Protein AF-A0A7W1TXB4-F1 (afdb_monomer)

Radius of gyration: 15.15 Å; Cα contacts (8 Å, |Δi|>4): 406; chains: 1; bounding box: 40×37×40 Å

Structure (mmCIF, N/CA/C/O backbone):
data_AF-A0A7W1TXB4-F1
#
_entry.id   AF-A0A7W1TXB4-F1
#
loop_
_atom_site.group_PDB
_atom_site.id
_atom_site.type_symbol
_atom_site.label_atom_id
_atom_site.label_alt_id
_atom_site.label_comp_id
_atom_site.label_asym_id
_atom_site.label_entity_id
_atom_site.label_seq_id
_atom_site.pdbx_PDB_ins_code
_atom_site.Cartn_x
_atom_site.Cartn_y
_atom_site.Cartn_z
_atom_site.occupancy
_atom_site.B_iso_or_equiv
_atom_site.auth_seq_id
_atom_site.auth_comp_id
_atom_site.auth_asym_id
_atom_site.auth_atom_id
_atom_site.pdbx_PDB_model_num
ATOM 1 N N . MET A 1 1 ? 12.087 -12.185 -3.352 1.00 50.97 1 MET A N 1
ATOM 2 C CA . MET A 1 1 ? 10.623 -12.090 -3.470 1.00 50.97 1 MET A CA 1
ATOM 3 C C . MET A 1 1 ? 10.206 -12.880 -4.699 1.00 50.97 1 MET A C 1
ATOM 5 O O . MET A 1 1 ? 10.633 -12.535 -5.794 1.00 50.97 1 MET A O 1
ATOM 9 N N . ALA A 1 2 ? 9.485 -13.984 -4.518 1.00 55.41 2 ALA A N 1
ATOM 10 C CA . ALA A 1 2 ? 8.922 -14.742 -5.631 1.00 55.41 2 ALA A CA 1
ATOM 11 C C . ALA A 1 2 ? 7.451 -14.341 -5.755 1.00 55.41 2 ALA A C 1
ATOM 13 O O . ALA A 1 2 ? 6.693 -14.527 -4.807 1.00 55.41 2 ALA A O 1
ATOM 14 N N . LEU A 1 3 ? 7.062 -13.758 -6.890 1.00 59.00 3 LEU A N 1
ATOM 15 C CA . LEU A 1 3 ? 5.653 -13.496 -7.168 1.00 59.00 3 LEU A CA 1
ATOM 16 C C . LEU A 1 3 ? 4.926 -14.845 -7.260 1.00 59.00 3 LEU A C 1
ATOM 18 O O . LEU A 1 3 ? 5.387 -15.747 -7.960 1.00 59.00 3 LEU A O 1
ATOM 22 N N . ALA A 1 4 ? 3.830 -14.997 -6.522 1.00 54.66 4 ALA A N 1
ATOM 23 C CA . ALA A 1 4 ? 3.087 -16.249 -6.443 1.00 54.66 4 ALA A CA 1
ATOM 24 C C . ALA A 1 4 ? 1.842 -16.206 -7.336 1.00 54.66 4 ALA A C 1
ATOM 26 O O . ALA A 1 4 ? 1.149 -15.188 -7.402 1.00 54.66 4 ALA A O 1
ATOM 27 N N . GLU A 1 5 ? 1.543 -17.336 -7.978 1.00 55.69 5 GLU A N 1
ATOM 28 C CA . GLU A 1 5 ? 0.304 -17.540 -8.729 1.00 55.69 5 GLU A CA 1
ATOM 29 C C . GLU A 1 5 ? -0.924 -17.513 -7.797 1.00 55.69 5 GLU A C 1
ATOM 31 O O . GLU A 1 5 ? -0.852 -18.003 -6.661 1.00 55.69 5 GLU A O 1
ATOM 36 N N . PRO A 1 6 ? -2.087 -17.024 -8.271 1.00 52.53 6 PRO A N 1
ATOM 37 C CA . PRO A 1 6 ? -3.308 -16.908 -7.469 1.00 52.53 6 PRO A CA 1
ATOM 38 C C . PRO A 1 6 ? -3.805 -18.248 -6.904 1.00 52.53 6 PRO A C 1
ATOM 40 O O . PRO A 1 6 ? -4.455 -18.260 -5.861 1.00 52.53 6 PRO A O 1
ATOM 43 N N . GLY A 1 7 ? -3.471 -19.379 -7.542 1.00 47.12 7 GLY A N 1
ATOM 44 C CA . GLY A 1 7 ? -3.842 -20.723 -7.081 1.00 47.12 7 GLY A CA 1
ATOM 45 C C . GLY A 1 7 ? -3.103 -21.205 -5.824 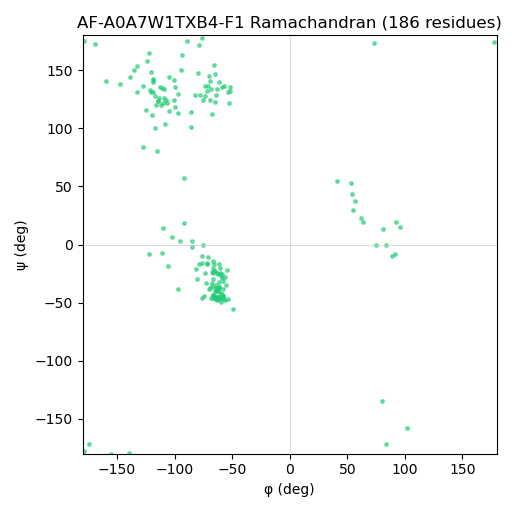1.00 47.12 7 GLY A C 1
ATOM 46 O O . GLY A 1 7 ? -3.495 -22.218 -5.249 1.00 47.12 7 GLY A O 1
ATOM 47 N N . ARG A 1 8 ? -2.048 -20.502 -5.378 1.00 47.50 8 ARG A N 1
ATOM 48 C CA . ARG A 1 8 ? -1.210 -20.904 -4.231 1.00 47.50 8 ARG A CA 1
ATOM 49 C C . ARG A 1 8 ? -1.424 -20.099 -2.949 1.00 47.50 8 ARG A C 1
ATOM 51 O O . ARG A 1 8 ? -1.043 -20.583 -1.887 1.00 47.50 8 ARG A O 1
ATOM 58 N N . ALA A 1 9 ? -2.027 -18.913 -3.004 1.00 56.50 9 ALA A N 1
ATOM 59 C CA . ALA A 1 9 ? -2.174 -18.054 -1.830 1.00 56.50 9 ALA A CA 1
ATOM 60 C C . ALA A 1 9 ? -3.632 -18.019 -1.354 1.00 56.50 9 ALA A C 1
ATOM 62 O O . ALA A 1 9 ? -4.471 -17.342 -1.939 1.00 56.50 9 ALA A O 1
ATOM 63 N N . GLY A 1 10 ? -3.943 -18.727 -0.265 1.00 74.19 10 GLY A N 1
ATOM 64 C CA . GLY A 1 10 ? -5.220 -18.607 0.459 1.00 74.19 10 GLY A CA 1
ATOM 65 C C . GLY A 1 10 ? -5.331 -17.335 1.314 1.00 74.19 10 GLY A C 1
ATOM 66 O O . GLY A 1 10 ? -6.350 -17.121 1.960 1.00 74.19 10 GLY A O 1
ATOM 67 N N . SER A 1 11 ? -4.298 -16.486 1.324 1.00 89.75 11 SER A N 1
ATOM 68 C CA . SER A 1 11 ? -4.226 -15.279 2.156 1.00 89.75 11 SER A CA 1
ATOM 69 C C . SER A 1 11 ? -5.242 -14.218 1.713 1.00 89.75 11 SER A C 1
ATOM 71 O O . SER A 1 11 ? -5.331 -13.936 0.511 1.00 89.75 11 SER A O 1
ATOM 73 N N . PRO A 1 12 ? -6.003 -13.589 2.628 1.00 94.69 12 PRO A N 1
ATOM 74 C CA . PRO A 1 12 ? -6.838 -12.439 2.279 1.00 94.69 12 PRO A CA 1
ATOM 75 C C . PRO A 1 12 ? -5.988 -11.230 1.852 1.00 94.69 12 PRO A C 1
ATOM 77 O O . PRO A 1 12 ? -6.451 -10.402 1.071 1.00 94.69 12 PRO A O 1
ATOM 80 N N . LEU A 1 13 ? -4.719 -11.174 2.276 1.00 96.00 13 LEU A N 1
ATOM 81 C CA . LEU A 1 13 ? -3.761 -10.112 1.961 1.00 96.00 13 LEU A CA 1
ATOM 82 C C . LEU A 1 13 ? -2.911 -10.392 0.710 1.00 96.00 13 LEU A C 1
ATOM 84 O O . LEU A 1 13 ? -1.863 -9.774 0.514 1.00 96.00 13 LEU A O 1
ATOM 88 N N . TRP A 1 14 ? -3.351 -11.308 -0.155 1.00 95.94 14 TRP A N 1
ATOM 89 C CA . TRP A 1 14 ? -2.744 -11.460 -1.473 1.00 95.94 14 TRP A CA 1
ATOM 90 C C . TRP A 1 14 ? -3.193 -10.331 -2.405 1.00 95.94 14 TRP A C 1
ATOM 92 O O . TRP A 1 14 ? -4.391 -10.143 -2.623 1.00 95.94 14 TRP A O 1
ATOM 102 N N . ALA A 1 15 ? -2.233 -9.609 -2.975 1.00 96.19 15 ALA A N 1
ATOM 103 C CA . ALA A 1 15 ? -2.463 -8.499 -3.886 1.00 96.19 15 ALA A CA 1
ATOM 104 C C . ALA A 1 15 ? -1.860 -8.780 -5.268 1.00 96.19 15 ALA A C 1
ATOM 106 O O . ALA A 1 15 ? -0.689 -9.147 -5.387 1.00 96.19 15 ALA A O 1
ATOM 107 N N . LEU A 1 16 ? -2.652 -8.568 -6.319 1.00 95.75 16 LEU A N 1
ATOM 108 C CA . LEU A 1 16 ? -2.217 -8.672 -7.709 1.00 95.75 16 LEU A CA 1
ATOM 109 C C . LEU A 1 16 ? -1.257 -7.528 -8.046 1.00 95.75 16 LEU A C 1
ATOM 111 O O . LEU A 1 16 ? -1.621 -6.360 -7.931 1.00 95.75 16 LEU A O 1
ATOM 115 N N . VAL A 1 17 ? -0.064 -7.871 -8.525 1.00 93.88 17 VAL A N 1
ATOM 116 C CA . VAL A 1 17 ? 0.956 -6.909 -8.967 1.00 93.88 17 VAL A CA 1
ATOM 117 C C . VAL A 1 17 ? 0.906 -6.724 -10.484 1.00 93.88 17 VAL A C 1
ATOM 119 O O . VAL A 1 17 ? 1.055 -5.609 -10.976 1.00 93.88 17 VAL A O 1
ATOM 122 N N . GLY A 1 18 ? 0.666 -7.798 -11.239 1.00 91.81 18 GLY A N 1
ATOM 123 C CA . GLY A 1 18 ? 0.568 -7.735 -12.694 1.00 91.81 18 GLY A CA 1
ATOM 124 C C . GLY A 1 18 ? 0.257 -9.082 -13.333 1.00 91.81 18 GLY A C 1
ATOM 125 O O . GLY A 1 18 ? 0.076 -10.085 -12.648 1.00 91.81 18 GLY A O 1
ATOM 126 N N . VAL A 1 19 ? 0.203 -9.096 -14.660 1.00 91.31 19 VAL A N 1
ATOM 127 C CA . VAL A 1 19 ? 0.069 -10.311 -15.473 1.00 91.31 19 VAL A CA 1
ATOM 128 C C . VAL A 1 19 ? 1.262 -10.421 -16.414 1.00 91.31 19 VAL A C 1
ATOM 130 O O . VAL A 1 19 ? 1.808 -9.399 -16.834 1.00 91.31 19 VAL A O 1
ATOM 133 N N . GLY A 1 20 ? 1.687 -11.636 -16.743 1.00 88.44 20 GLY A N 1
ATOM 134 C CA . GLY A 1 20 ? 2.828 -11.827 -17.633 1.00 88.44 20 GLY A CA 1
ATOM 135 C C . GLY A 1 20 ? 3.088 -13.280 -17.999 1.00 88.44 20 GLY A C 1
ATOM 136 O O . GLY A 1 20 ? 2.303 -14.167 -17.672 1.00 88.44 20 GLY A O 1
ATOM 137 N N . GLY A 1 21 ? 4.215 -13.508 -18.669 1.00 86.50 21 GLY A N 1
ATOM 138 C CA . GLY A 1 21 ? 4.555 -14.812 -19.234 1.00 86.50 21 GLY A CA 1
ATOM 139 C C . GLY A 1 21 ? 3.716 -15.154 -20.465 1.00 86.50 21 GLY A C 1
ATOM 140 O O . GLY A 1 21 ? 2.776 -14.441 -20.821 1.00 86.50 21 GLY A O 1
ATOM 141 N N . ASP A 1 22 ? 4.067 -16.260 -21.111 1.00 89.12 22 ASP A N 1
ATOM 142 C CA . ASP A 1 22 ? 3.428 -16.689 -22.361 1.00 89.12 22 ASP A CA 1
ATOM 143 C C . ASP A 1 22 ? 1.959 -17.103 -22.154 1.00 89.12 22 ASP A C 1
ATOM 145 O O . ASP A 1 22 ? 1.149 -17.022 -23.075 1.00 89.12 22 ASP A O 1
ATOM 149 N N . GLU A 1 23 ? 1.603 -17.490 -20.926 1.00 86.62 23 GLU A N 1
ATOM 150 C CA . GLU A 1 23 ? 0.252 -17.912 -20.536 1.00 86.62 23 GLU A CA 1
ATOM 151 C C . GLU A 1 23 ? -0.597 -16.783 -19.917 1.00 86.62 23 GLU A C 1
ATOM 153 O O . GLU A 1 23 ? -1.733 -17.024 -19.514 1.00 86.62 23 GLU A O 1
ATOM 158 N N . LEU A 1 24 ? -0.084 -15.542 -19.853 1.00 85.69 24 LEU A N 1
ATOM 159 C CA . LEU A 1 24 ? -0.748 -14.395 -19.205 1.00 85.69 24 LEU A CA 1
ATOM 160 C C . LEU A 1 24 ? -1.160 -14.668 -17.747 1.00 85.69 24 LEU A C 1
ATOM 162 O O . LEU A 1 24 ? -2.242 -14.291 -17.288 1.00 85.69 24 LEU A O 1
ATOM 166 N N . THR A 1 25 ? -0.264 -15.300 -16.997 1.00 88.12 25 THR A N 1
ATOM 167 C CA . THR A 1 25 ? -0.478 -15.666 -15.600 1.00 88.12 25 THR A CA 1
ATOM 168 C C . THR A 1 25 ? -0.515 -14.433 -14.704 1.00 88.12 25 THR A C 1
ATOM 170 O O . THR A 1 25 ? 0.265 -13.493 -14.866 1.00 88.12 25 THR A O 1
ATOM 173 N N . ALA A 1 26 ? -1.418 -14.444 -13.722 1.00 89.56 26 ALA A N 1
ATOM 174 C CA . ALA A 1 26 ? -1.462 -13.442 -12.668 1.00 89.56 26 ALA A CA 1
ATOM 175 C C . ALA A 1 26 ? -0.324 -13.647 -11.659 1.00 89.56 26 ALA A C 1
ATOM 177 O O . ALA A 1 26 ? -0.166 -14.718 -11.075 1.00 89.56 26 ALA A O 1
ATOM 178 N N . TYR A 1 27 ? 0.418 -12.575 -11.412 1.00 91.81 27 TYR A N 1
ATOM 179 C CA . TYR A 1 27 ? 1.506 -12.506 -10.454 1.00 91.81 27 TYR A CA 1
ATOM 180 C C . TYR A 1 27 ? 1.137 -11.546 -9.332 1.00 91.81 27 TYR A C 1
ATOM 182 O O . TYR A 1 27 ? 0.840 -10.372 -9.568 1.00 91.81 27 TYR A O 1
ATOM 190 N N . GLY A 1 28 ? 1.175 -12.037 -8.099 1.00 93.19 28 GLY A N 1
ATOM 191 C CA . GLY A 1 28 ? 0.899 -11.225 -6.923 1.00 93.19 28 GLY A CA 1
ATOM 192 C C . GLY A 1 28 ? 1.825 -11.523 -5.760 1.00 93.19 28 GLY A C 1
ATOM 193 O O . GLY A 1 28 ? 2.733 -12.353 -5.844 1.00 93.19 28 GLY A O 1
ATOM 194 N N . VAL A 1 29 ? 1.579 -10.811 -4.671 1.00 94.25 29 VAL A N 1
ATOM 195 C CA . VAL A 1 29 ? 2.353 -10.861 -3.434 1.00 94.25 29 VAL A CA 1
ATOM 196 C C . VAL A 1 29 ? 1.413 -11.113 -2.264 1.00 94.25 29 VAL A C 1
ATOM 198 O O . VAL A 1 29 ? 0.342 -10.517 -2.193 1.00 94.25 29 VAL A O 1
ATOM 201 N N . ASP A 1 30 ? 1.798 -11.996 -1.347 1.00 94.50 30 ASP A N 1
ATOM 202 C CA . ASP A 1 30 ? 1.125 -12.117 -0.056 1.00 94.50 30 ASP A CA 1
ATOM 203 C C . ASP A 1 30 ? 1.735 -11.097 0.907 1.00 94.50 30 ASP A C 1
ATOM 205 O O . ASP A 1 30 ? 2.833 -11.298 1.426 1.00 94.50 30 ASP A O 1
ATOM 209 N N . LEU A 1 31 ? 1.036 -9.979 1.119 1.00 95.31 31 LEU A N 1
ATOM 210 C CA . LEU A 1 31 ? 1.554 -8.868 1.917 1.00 95.31 31 LEU A CA 1
ATOM 211 C C . LEU A 1 31 ? 1.830 -9.293 3.362 1.00 95.31 31 LEU A C 1
ATOM 213 O O . LEU A 1 31 ? 2.778 -8.800 3.963 1.00 95.31 31 LEU A O 1
ATOM 217 N N . ALA A 1 32 ? 1.052 -10.231 3.911 1.00 93.00 32 ALA A N 1
ATOM 218 C CA . ALA A 1 32 ? 1.285 -10.751 5.255 1.00 93.00 32 ALA A CA 1
ATOM 219 C C . ALA A 1 32 ? 2.604 -11.534 5.330 1.00 93.00 32 ALA A C 1
ATOM 221 O O . ALA A 1 32 ? 3.383 -11.351 6.265 1.00 93.00 32 ALA A O 1
ATOM 222 N N . ALA A 1 33 ? 2.869 -12.373 4.324 1.00 91.50 33 ALA A N 1
ATOM 223 C CA . ALA A 1 33 ? 4.087 -13.178 4.250 1.00 91.50 33 ALA A CA 1
ATOM 224 C C . ALA A 1 33 ? 5.353 -12.323 4.069 1.00 91.50 33 ALA A C 1
ATOM 226 O O . ALA A 1 33 ? 6.417 -12.701 4.555 1.00 91.50 33 ALA A O 1
ATOM 227 N N . GLU A 1 34 ? 5.234 -11.158 3.429 1.00 91.25 34 GLU A N 1
ATOM 228 C CA . GLU A 1 34 ? 6.335 -10.200 3.260 1.00 91.25 34 GLU A CA 1
ATOM 229 C C . GLU A 1 34 ? 6.509 -9.246 4.463 1.00 91.25 34 GLU A C 1
ATOM 231 O O . GLU A 1 34 ? 7.373 -8.376 4.451 1.00 91.25 34 GLU A O 1
ATOM 236 N N . GLY A 1 35 ? 5.729 -9.400 5.539 1.00 91.38 35 GLY A N 1
ATOM 237 C CA . GLY A 1 35 ? 5.862 -8.581 6.751 1.00 91.38 35 GLY A CA 1
ATOM 238 C C . GLY A 1 35 ? 4.973 -7.334 6.792 1.00 91.38 35 GLY A C 1
ATOM 239 O O . GLY A 1 35 ? 5.247 -6.414 7.558 1.00 91.38 35 GLY A O 1
ATOM 240 N N . GLY A 1 36 ? 3.909 -7.299 5.987 1.00 94.31 36 GLY A N 1
ATOM 241 C CA . GLY A 1 36 ? 2.825 -6.314 6.055 1.00 94.31 36 GLY A CA 1
ATOM 242 C C . GLY A 1 36 ? 3.092 -4.995 5.330 1.00 94.31 36 GLY A C 1
ATOM 243 O O . GLY A 1 36 ? 2.230 -4.124 5.330 1.00 94.31 36 GLY A O 1
ATOM 244 N N . GLY A 1 37 ? 4.254 -4.822 4.703 1.00 95.94 37 GLY A N 1
ATOM 245 C CA . GLY A 1 37 ? 4.614 -3.604 3.979 1.00 95.94 37 GLY A CA 1
ATOM 246 C C . GLY A 1 37 ? 4.875 -3.858 2.499 1.00 95.94 37 GLY A C 1
ATOM 247 O O . GLY A 1 37 ? 5.466 -4.869 2.126 1.00 95.94 37 GLY A O 1
ATOM 248 N N . PHE A 1 38 ? 4.458 -2.928 1.645 1.00 98.12 38 PHE A N 1
ATOM 249 C CA . PHE A 1 38 ? 4.806 -2.937 0.228 1.00 98.12 38 PHE A CA 1
ATOM 250 C C . PHE A 1 38 ? 4.917 -1.513 -0.306 1.00 98.12 38 PHE A C 1
ATOM 252 O O . PHE A 1 38 ? 4.098 -0.650 0.011 1.00 98.12 38 PHE A O 1
ATOM 259 N N . VAL A 1 39 ? 5.928 -1.257 -1.129 1.00 98.31 39 VAL A N 1
ATOM 260 C CA . VAL A 1 39 ? 6.145 0.063 -1.738 1.00 98.31 39 VAL A CA 1
ATOM 261 C C . VAL A 1 39 ? 6.082 -0.001 -3.256 1.00 98.31 39 VAL A C 1
ATOM 263 O O . VAL A 1 39 ? 6.577 -0.946 -3.860 1.00 98.31 39 VAL A O 1
ATOM 266 N N . ILE A 1 40 ? 5.490 1.011 -3.885 1.00 98.44 40 ILE A N 1
ATOM 267 C CA . ILE A 1 40 ? 5.441 1.162 -5.342 1.00 98.44 40 ILE A CA 1
ATOM 268 C C . ILE A 1 40 ? 6.190 2.441 -5.713 1.00 98.44 40 ILE A C 1
ATOM 270 O O . ILE A 1 40 ? 5.659 3.545 -5.598 1.00 98.44 40 ILE A O 1
ATOM 274 N N . GLY A 1 41 ? 7.434 2.291 -6.157 1.00 97.81 41 GLY A N 1
ATOM 275 C CA . GLY A 1 41 ? 8.284 3.405 -6.566 1.00 97.81 41 GLY A CA 1
ATOM 276 C C . GLY A 1 41 ? 8.308 3.564 -8.079 1.00 97.81 41 GLY A C 1
ATOM 277 O O . GLY A 1 41 ? 8.483 2.593 -8.807 1.00 97.81 41 GLY A O 1
ATOM 278 N N . GLY A 1 42 ? 8.189 4.790 -8.573 1.00 96.75 42 GLY A N 1
ATOM 279 C CA . GLY A 1 42 ? 8.410 5.090 -9.990 1.00 96.75 42 GLY A CA 1
ATOM 280 C C . GLY A 1 42 ? 8.471 6.585 -10.260 1.00 96.75 42 GLY A C 1
ATOM 281 O O . GLY A 1 42 ? 8.194 7.391 -9.372 1.00 96.75 42 GLY A O 1
ATOM 282 N N . GLY A 1 43 ? 8.815 6.973 -11.486 1.00 94.25 43 GLY A N 1
ATOM 283 C CA . GLY A 1 43 ? 8.720 8.363 -11.945 1.00 94.25 43 GLY A CA 1
ATOM 284 C C . GLY A 1 43 ? 7.282 8.797 -12.265 1.00 94.25 43 GLY A C 1
ATOM 285 O O . GLY A 1 43 ? 6.340 8.000 -12.211 1.00 94.25 43 GLY A O 1
ATOM 286 N N . SER A 1 44 ? 7.100 10.064 -12.640 1.00 92.38 44 SER A N 1
ATOM 287 C CA . SER A 1 44 ? 5.806 10.589 -13.096 1.00 92.38 44 SER A CA 1
ATOM 288 C C . SER A 1 44 ? 5.262 9.799 -14.287 1.00 92.38 44 SER A C 1
ATOM 290 O O . SER A 1 44 ? 5.989 9.530 -15.240 1.00 92.38 44 SER A O 1
ATOM 292 N N . ARG A 1 45 ? 3.960 9.479 -14.262 1.00 93.25 45 ARG A N 1
ATOM 293 C CA . ARG A 1 45 ? 3.242 8.766 -15.343 1.00 93.25 45 ARG A CA 1
ATOM 294 C C . ARG A 1 45 ? 3.759 7.349 -15.649 1.00 93.25 45 ARG A C 1
ATOM 296 O O . ARG A 1 45 ? 3.494 6.827 -16.723 1.00 93.25 45 ARG A O 1
ATOM 303 N N . THR A 1 46 ? 4.432 6.701 -14.700 1.00 96.19 46 THR A N 1
ATOM 304 C CA . THR A 1 46 ? 4.898 5.304 -14.840 1.00 96.19 46 THR A CA 1
ATOM 305 C C . THR A 1 46 ? 3.845 4.253 -14.468 1.00 96.19 46 THR A C 1
ATOM 307 O O . THR A 1 46 ? 4.104 3.061 -14.587 1.00 96.19 46 THR A O 1
ATOM 310 N N . GLY A 1 47 ? 2.653 4.678 -14.030 1.00 96.25 47 GLY A N 1
ATOM 311 C CA . GLY A 1 47 ? 1.546 3.783 -13.671 1.00 96.25 47 GLY A CA 1
ATOM 312 C C . GLY A 1 47 ? 1.428 3.451 -12.179 1.00 96.25 47 GLY A C 1
ATOM 313 O O . GLY A 1 47 ? 0.689 2.533 -11.844 1.00 96.25 47 GLY A O 1
ATOM 314 N N . ARG A 1 48 ? 2.102 4.191 -11.282 1.00 97.00 48 ARG A N 1
ATOM 315 C CA . ARG A 1 48 ? 2.061 3.977 -9.816 1.00 97.00 48 ARG A CA 1
ATOM 316 C C . ARG A 1 48 ? 0.637 3.849 -9.270 1.00 97.00 48 ARG A C 1
ATOM 318 O O . ARG A 1 48 ? 0.300 2.825 -8.685 1.00 97.00 48 ARG A O 1
ATOM 325 N N . SER A 1 49 ? -0.211 4.842 -9.539 1.00 95.94 49 SER A N 1
ATOM 326 C CA . SER A 1 49 ? -1.608 4.850 -9.091 1.00 95.94 49 SER A CA 1
ATOM 327 C C . SER A 1 49 ? -2.428 3.718 -9.715 1.00 95.94 49 SER A C 1
ATOM 329 O O . SER A 1 49 ? -3.276 3.136 -9.049 1.00 95.94 49 SER A O 1
ATOM 331 N N . THR A 1 50 ? -2.153 3.345 -10.972 1.00 96.38 50 THR A N 1
ATOM 332 C CA . THR A 1 50 ? -2.810 2.202 -11.630 1.00 96.38 50 THR A CA 1
ATOM 333 C C . THR A 1 50 ? -2.429 0.881 -10.968 1.00 96.38 50 THR A C 1
ATOM 335 O O . THR A 1 50 ? -3.298 0.044 -10.724 1.00 96.38 50 THR A O 1
ATOM 338 N N . ALA A 1 51 ? -1.147 0.689 -10.648 1.00 97.50 51 ALA A N 1
ATOM 339 C CA . ALA A 1 51 ? -0.675 -0.485 -9.923 1.00 97.50 51 ALA A CA 1
ATOM 340 C C . ALA A 1 51 ? -1.297 -0.546 -8.520 1.00 97.50 51 ALA A C 1
ATOM 342 O O . ALA A 1 51 ? -1.841 -1.580 -8.135 1.00 97.50 51 ALA A O 1
ATOM 343 N N . LEU A 1 52 ? -1.319 0.578 -7.798 1.00 98.06 52 LEU A N 1
ATOM 344 C CA . LEU A 1 52 ? -1.930 0.669 -6.474 1.00 98.06 52 LEU A CA 1
ATOM 345 C C . LEU A 1 52 ? -3.438 0.367 -6.506 1.00 98.06 52 LEU A C 1
ATOM 347 O O . LEU A 1 52 ? -3.923 -0.424 -5.700 1.00 98.06 52 LEU A O 1
ATOM 351 N N . LEU A 1 53 ? -4.172 0.927 -7.473 1.00 97.88 53 LEU A N 1
ATOM 352 C CA . LEU A 1 53 ? -5.597 0.650 -7.683 1.00 97.88 53 LEU A CA 1
ATOM 353 C C . LEU A 1 53 ? -5.848 -0.825 -8.031 1.00 97.88 53 LEU A C 1
ATOM 355 O O . LEU A 1 53 ? -6.823 -1.414 -7.564 1.00 97.88 53 LEU A O 1
ATOM 359 N N . THR A 1 54 ? -4.965 -1.436 -8.823 1.00 97.56 54 THR A N 1
ATOM 360 C CA . THR A 1 54 ? -5.029 -2.866 -9.168 1.00 97.56 54 THR A CA 1
ATOM 361 C C . THR A 1 54 ? -4.868 -3.734 -7.922 1.00 97.56 54 THR A C 1
ATOM 363 O O . THR A 1 54 ? -5.696 -4.614 -7.674 1.00 97.56 54 THR A O 1
ATOM 366 N N . MET A 1 55 ? -3.863 -3.437 -7.094 1.00 98.25 55 MET A N 1
ATOM 367 C CA . MET A 1 55 ? -3.652 -4.117 -5.816 1.00 98.25 55 MET A CA 1
ATOM 368 C C . MET A 1 55 ? -4.870 -3.951 -4.899 1.00 98.25 55 MET A C 1
ATOM 370 O O . MET A 1 55 ? -5.407 -4.951 -4.423 1.00 98.25 55 MET A O 1
ATOM 374 N N . ALA A 1 56 ? -5.376 -2.726 -4.726 1.00 98.44 56 ALA A N 1
ATOM 375 C CA . ALA A 1 56 ? -6.548 -2.441 -3.896 1.00 98.44 56 ALA A CA 1
ATOM 376 C C . ALA A 1 56 ? -7.791 -3.231 -4.342 1.00 98.44 56 ALA A C 1
ATOM 378 O O . ALA A 1 56 ? -8.435 -3.889 -3.526 1.00 98.44 56 ALA A O 1
ATOM 379 N N . ARG A 1 57 ? -8.096 -3.247 -5.647 1.00 97.94 57 ARG A N 1
ATOM 380 C CA . ARG A 1 57 ? -9.221 -4.023 -6.200 1.00 97.94 57 ARG A CA 1
ATOM 381 C C . ARG A 1 57 ? -9.057 -5.526 -5.977 1.00 97.94 57 ARG A C 1
ATOM 383 O O . ARG A 1 57 ? -10.033 -6.198 -5.655 1.00 97.94 57 ARG A O 1
ATOM 390 N N . SER A 1 58 ? -7.842 -6.056 -6.112 1.00 97.12 58 SER A N 1
ATOM 391 C CA . SER A 1 58 ? -7.585 -7.480 -5.861 1.00 97.12 58 SER A CA 1
ATOM 392 C C . SER A 1 58 ? -7.747 -7.866 -4.387 1.00 97.12 58 SER A C 1
ATOM 394 O O . SER A 1 58 ? -8.272 -8.937 -4.102 1.00 97.12 58 SER A O 1
ATOM 396 N N . LEU A 1 59 ? -7.377 -6.977 -3.459 1.00 97.88 59 LEU A N 1
ATOM 397 C CA . LEU A 1 59 ? -7.570 -7.168 -2.019 1.00 97.88 59 LEU A CA 1
ATOM 398 C C . LEU A 1 59 ? -9.064 -7.158 -1.665 1.00 97.88 59 LEU A C 1
ATOM 400 O O . LEU A 1 59 ? -9.543 -8.074 -0.995 1.00 97.88 59 LEU A O 1
ATOM 404 N N . LEU A 1 60 ? -9.820 -6.192 -2.199 1.00 98.00 60 LEU A N 1
ATOM 405 C CA . LEU A 1 60 ? -11.278 -6.124 -2.042 1.00 98.00 60 LEU A CA 1
ATOM 406 C C . LEU A 1 60 ? -11.970 -7.389 -2.567 1.00 98.00 60 LEU A C 1
ATOM 408 O O . LEU A 1 60 ? -12.820 -7.958 -1.886 1.00 98.00 60 LEU A O 1
ATOM 412 N N . ALA A 1 61 ? -11.562 -7.885 -3.740 1.00 96.25 61 ALA A N 1
ATOM 413 C CA . ALA A 1 61 ? -12.104 -9.114 -4.326 1.00 96.25 61 ALA A CA 1
ATOM 414 C C . ALA A 1 61 ? -11.871 -10.366 -3.456 1.00 96.25 61 ALA A C 1
ATOM 416 O O . ALA A 1 61 ? -12.536 -11.383 -3.646 1.00 96.25 61 ALA A O 1
ATOM 417 N N . ARG A 1 62 ? -10.944 -10.295 -2.494 1.00 94.56 62 ARG A N 1
ATOM 418 C CA . ARG A 1 62 ? -10.635 -11.360 -1.529 1.00 94.56 62 ARG A CA 1
ATOM 419 C C . ARG A 1 62 ? -11.239 -11.116 -0.145 1.00 94.56 62 ARG A C 1
ATOM 421 O O . ARG A 1 62 ? -10.968 -11.884 0.774 1.00 94.56 62 ARG A O 1
ATOM 428 N N . GLY A 1 63 ? -12.056 -10.074 0.005 1.00 96.31 63 GLY A N 1
ATOM 429 C CA . GLY A 1 63 ? -12.710 -9.720 1.263 1.00 96.31 63 GLY A CA 1
ATOM 430 C C . GLY A 1 63 ? -11.827 -8.947 2.244 1.00 96.31 63 GLY A C 1
ATOM 431 O O . GLY A 1 63 ? -12.199 -8.828 3.408 1.00 96.31 63 GLY A O 1
ATOM 432 N N . THR A 1 64 ? -10.676 -8.428 1.806 1.00 98.31 64 THR A N 1
ATOM 433 C CA . THR A 1 64 ? -9.873 -7.504 2.617 1.00 98.31 64 THR A CA 1
ATOM 434 C C . THR A 1 64 ? -10.486 -6.115 2.568 1.00 98.31 64 THR A C 1
ATOM 436 O O . THR A 1 64 ? -10.720 -5.575 1.485 1.00 98.31 64 THR A O 1
ATOM 439 N N . SER A 1 65 ? -10.705 -5.525 3.740 1.00 98.62 65 SER A N 1
ATOM 440 C CA . SER A 1 65 ? -11.174 -4.148 3.849 1.00 98.62 65 SER A CA 1
ATOM 441 C C . SER A 1 65 ? -10.082 -3.172 3.423 1.00 98.62 65 SER A C 1
ATOM 443 O O . SER A 1 65 ? -8.902 -3.406 3.686 1.00 98.62 65 SER A O 1
ATOM 445 N N . VAL A 1 66 ? -10.456 -2.059 2.797 1.00 98.81 66 VAL A N 1
ATOM 446 C CA . VAL A 1 66 ? -9.504 -1.045 2.324 1.00 98.81 66 VAL A CA 1
ATOM 447 C C . VAL A 1 66 ? -9.784 0.314 2.955 1.00 98.81 66 VAL A C 1
ATOM 449 O O . VAL A 1 66 ? -10.917 0.797 2.949 1.00 98.81 66 VAL A O 1
ATOM 452 N N . VAL A 1 67 ? -8.724 0.957 3.443 1.00 98.75 67 VAL A N 1
ATOM 453 C CA . VAL A 1 67 ? -8.696 2.393 3.746 1.00 98.75 67 VAL A CA 1
ATOM 454 C C . VAL A 1 67 ? -7.698 3.049 2.801 1.00 98.75 67 VAL A C 1
ATOM 456 O O . VAL A 1 67 ? -6.535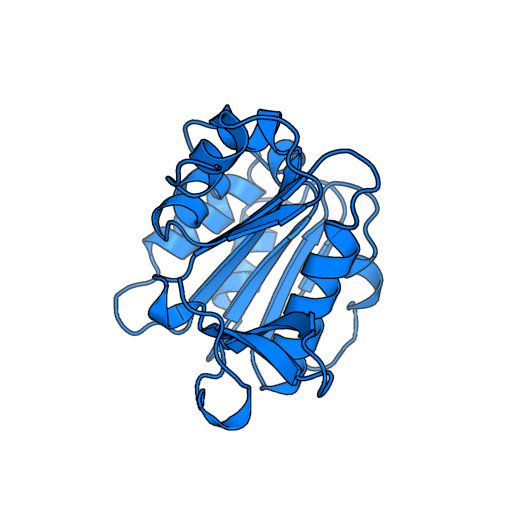 2.650 2.757 1.00 98.75 67 VAL A O 1
ATOM 459 N N . ALA A 1 68 ? -8.148 4.040 2.032 1.00 98.69 68 ALA A N 1
ATOM 460 C CA . ALA A 1 68 ? -7.323 4.730 1.046 1.00 98.69 68 ALA A CA 1
ATOM 461 C C . ALA A 1 68 ? -6.999 6.162 1.484 1.00 98.69 68 ALA A C 1
ATOM 463 O O . ALA A 1 68 ? -7.897 6.898 1.889 1.00 98.69 68 ALA A O 1
ATOM 464 N N . LEU A 1 69 ? -5.738 6.579 1.359 1.00 98.62 69 LEU A N 1
ATOM 465 C CA . LEU A 1 69 ? -5.295 7.954 1.592 1.00 98.62 69 LEU A CA 1
ATOM 466 C C . LEU A 1 69 ? -4.758 8.554 0.291 1.00 98.62 69 LEU A C 1
ATOM 468 O O . LEU A 1 69 ? -3.808 8.041 -0.297 1.00 98.62 69 LEU A O 1
ATOM 472 N N . CYS A 1 70 ? -5.384 9.647 -0.145 1.00 97.19 70 CYS A N 1
ATOM 473 C CA . CYS A 1 70 ? -5.098 10.336 -1.400 1.00 97.19 70 CYS A CA 1
ATOM 474 C C . CYS A 1 70 ? -4.841 11.832 -1.133 1.00 97.19 70 CYS A C 1
ATOM 476 O O . CYS A 1 70 ? -5.761 12.648 -1.272 1.00 97.19 70 CYS A O 1
ATOM 478 N N . PRO A 1 71 ? -3.610 12.238 -0.764 1.00 95.25 71 PRO A N 1
ATOM 479 C CA . PRO A 1 71 ? -3.270 13.647 -0.539 1.00 95.25 71 PRO A CA 1
ATOM 480 C C . PRO A 1 71 ? -3.455 14.527 -1.782 1.00 95.25 71 PRO A C 1
ATOM 482 O O . PRO A 1 71 ? -3.666 15.735 -1.679 1.00 95.25 71 PRO A O 1
ATOM 485 N N . ARG A 1 72 ? -3.387 13.915 -2.968 1.00 94.94 72 ARG A N 1
ATOM 486 C CA . ARG A 1 72 ? -3.594 14.533 -4.282 1.00 94.94 72 ARG A CA 1
ATOM 487 C C . ARG A 1 72 ? -4.727 13.819 -5.040 1.00 94.94 72 ARG A C 1
ATOM 489 O O . ARG A 1 72 ? -5.125 12.720 -4.642 1.00 94.94 72 ARG A O 1
AT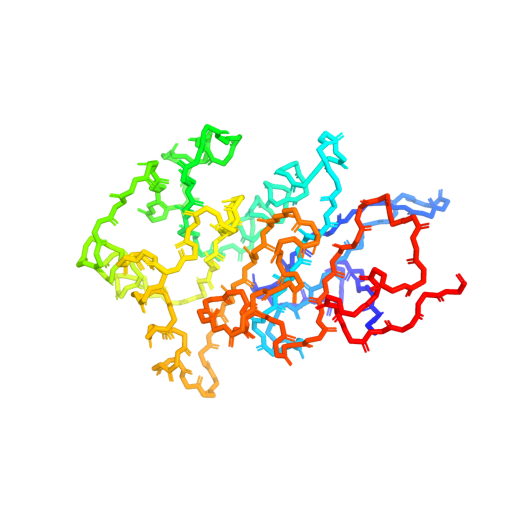OM 496 N N . PRO A 1 73 ? -5.274 14.417 -6.121 1.00 94.12 73 PRO A N 1
ATOM 497 C CA . PRO A 1 73 ? -6.237 13.739 -6.988 1.00 94.12 73 PRO A CA 1
ATOM 498 C C . PRO A 1 73 ? -5.697 12.390 -7.477 1.00 94.12 73 PRO A C 1
ATOM 500 O O . PRO A 1 73 ? -4.646 12.341 -8.111 1.00 94.12 73 PRO A O 1
ATOM 503 N N . SER A 1 74 ? -6.421 11.310 -7.180 1.00 94.19 74 SER A N 1
ATOM 504 C CA . SER A 1 74 ? -5.981 9.934 -7.432 1.00 94.19 74 SER A CA 1
ATOM 505 C C . SER A 1 74 ? -7.137 9.077 -7.961 1.00 94.19 74 SER A C 1
ATOM 507 O O . SER A 1 74 ? -8.260 9.221 -7.471 1.00 94.19 74 SER A O 1
ATOM 509 N N . PRO A 1 75 ? -6.877 8.129 -8.884 1.00 94.44 75 PRO A N 1
ATOM 510 C CA . PRO A 1 75 ? -7.836 7.094 -9.279 1.00 94.44 75 PRO A CA 1
ATOM 511 C C . PRO A 1 75 ? -8.388 6.261 -8.114 1.00 94.44 75 PRO A C 1
ATOM 513 O O . PRO A 1 75 ? -9.464 5.686 -8.233 1.00 94.44 75 PRO A O 1
ATOM 516 N N . LEU A 1 76 ? -7.694 6.197 -6.969 1.00 95.25 76 LEU A N 1
ATOM 517 C CA . LEU A 1 76 ? -8.215 5.529 -5.772 1.00 95.25 76 LEU A CA 1
ATOM 518 C C . LEU A 1 76 ? -9.519 6.147 -5.255 1.00 95.25 76 LEU A C 1
ATOM 520 O O . LEU A 1 76 ? -10.265 5.471 -4.552 1.00 95.25 76 LEU A O 1
ATOM 524 N N . GLN A 1 77 ? -9.826 7.395 -5.618 1.00 95.75 77 GLN A N 1
ATOM 525 C CA . GLN A 1 77 ? -11.093 8.035 -5.260 1.00 95.75 77 GLN A CA 1
ATOM 526 C C . GLN A 1 77 ? -12.307 7.330 -5.873 1.00 95.75 77 GLN A C 1
ATOM 528 O O . GLN A 1 77 ? -13.384 7.361 -5.291 1.00 95.75 77 GLN A O 1
ATOM 533 N N . GLU A 1 78 ? -12.124 6.606 -6.981 1.00 95.75 78 GLU A N 1
ATOM 534 C CA . GLU A 1 78 ? -13.170 5.773 -7.587 1.00 95.75 78 GLU A CA 1
ATOM 535 C C . GLU A 1 78 ? -13.570 4.573 -6.718 1.00 95.75 78 GLU A C 1
ATOM 537 O O . GLU A 1 78 ? -14.577 3.926 -6.995 1.00 95.75 78 GLU A O 1
ATOM 542 N N . LEU A 1 79 ? -12.776 4.231 -5.697 1.00 97.00 79 LEU A N 1
ATOM 543 C CA . LEU A 1 79 ? -13.105 3.153 -4.769 1.00 97.00 79 LEU A CA 1
ATOM 544 C C . LEU A 1 79 ? -14.175 3.563 -3.752 1.00 97.00 79 LEU A C 1
ATOM 546 O O . LEU A 1 79 ? -14.755 2.683 -3.116 1.00 97.00 79 LEU A O 1
ATOM 550 N N . ASP A 1 80 ? -14.454 4.858 -3.589 1.00 96.62 80 ASP A N 1
ATOM 551 C CA . ASP A 1 80 ? -15.456 5.310 -2.627 1.00 96.62 80 ASP A CA 1
ATOM 552 C C . ASP A 1 80 ? -16.838 4.708 -2.939 1.00 96.62 80 ASP A C 1
ATOM 554 O O . ASP A 1 80 ? -17.262 4.610 -4.091 1.00 96.62 80 ASP A O 1
ATOM 558 N N . GLY A 1 81 ? -17.520 4.227 -1.901 1.00 95.56 81 GLY A N 1
ATOM 559 C CA . GLY A 1 81 ? -18.778 3.484 -2.027 1.00 95.56 81 GLY A CA 1
ATOM 560 C C . GLY A 1 81 ? -18.661 2.034 -2.528 1.00 95.56 81 GLY A C 1
ATOM 561 O O . GLY A 1 81 ? -19.680 1.346 -2.617 1.00 95.56 81 GLY A O 1
ATOM 562 N N . THR A 1 82 ? -17.460 1.525 -2.825 1.00 97.62 82 THR A N 1
ATOM 563 C CA . THR A 1 82 ? -17.268 0.106 -3.175 1.00 97.62 82 THR A CA 1
ATOM 564 C C . THR A 1 82 ? -17.387 -0.781 -1.923 1.00 97.62 82 THR A C 1
ATOM 566 O O . THR A 1 82 ? -16.796 -0.454 -0.892 1.00 97.62 82 THR A O 1
ATOM 569 N N . PRO A 1 83 ? -18.092 -1.932 -1.970 1.00 97.69 83 PRO A N 1
ATOM 570 C CA . PRO A 1 83 ? -18.144 -2.863 -0.843 1.00 97.69 83 PRO A CA 1
ATOM 571 C C . PRO A 1 83 ? -16.748 -3.278 -0.355 1.00 97.69 83 PRO A C 1
ATOM 573 O O . PRO A 1 83 ? -15.901 -3.666 -1.156 1.00 97.69 83 PRO A O 1
ATOM 576 N N . GLY A 1 84 ? -16.521 -3.205 0.960 1.00 97.38 84 GLY A N 1
ATOM 577 C CA . GLY A 1 84 ? -15.220 -3.472 1.589 1.00 97.38 84 GLY A CA 1
ATOM 578 C C . GLY A 1 84 ? -14.308 -2.246 1.704 1.00 97.38 84 GLY A C 1
ATOM 579 O O . GLY A 1 84 ? -13.306 -2.297 2.410 1.00 97.38 84 GLY A O 1
ATOM 580 N N . VAL A 1 85 ? -14.643 -1.118 1.075 1.00 98.50 85 VAL A N 1
ATOM 581 C CA . VAL A 1 85 ? -13.923 0.142 1.288 1.00 98.50 85 VAL A CA 1
ATOM 582 C C . VAL A 1 85 ? -14.513 0.843 2.504 1.00 98.50 85 VAL A C 1
ATOM 584 O O . VAL A 1 85 ? -15.667 1.260 2.494 1.00 98.50 85 VAL A O 1
ATOM 587 N N . THR A 1 86 ? -13.717 0.968 3.563 1.00 97.88 86 THR A N 1
ATOM 588 C CA . THR A 1 86 ? -14.140 1.617 4.811 1.00 97.88 86 THR A CA 1
ATOM 589 C C . THR A 1 86 ? -14.160 3.130 4.654 1.00 97.88 86 THR A C 1
ATOM 591 O O . THR A 1 86 ? -15.106 3.797 5.070 1.00 97.88 86 THR A O 1
ATOM 594 N N . ARG A 1 87 ? -13.093 3.687 4.070 1.00 98.19 87 ARG A N 1
ATOM 595 C CA . ARG A 1 87 ? -12.963 5.125 3.848 1.00 98.19 87 ARG A CA 1
ATOM 596 C C . ARG A 1 87 ? -11.943 5.427 2.761 1.00 98.19 87 ARG A C 1
ATOM 598 O O . ARG A 1 87 ? -10.872 4.823 2.727 1.00 98.19 87 ARG A O 1
ATOM 605 N N . VAL A 1 88 ? -12.257 6.417 1.932 1.00 98.44 88 VAL A N 1
ATOM 606 C CA . VAL A 1 88 ? -11.287 7.103 1.080 1.00 98.44 88 VAL A CA 1
ATOM 607 C C . VAL A 1 88 ? -11.108 8.521 1.609 1.00 98.44 88 VAL A C 1
ATOM 609 O O . VAL A 1 88 ? -12.068 9.283 1.709 1.00 98.44 88 VAL A O 1
ATOM 612 N N . PHE A 1 89 ? -9.878 8.878 1.953 1.00 98.25 89 PHE A N 1
ATOM 613 C CA . PHE A 1 89 ? -9.505 10.229 2.338 1.00 98.25 89 PHE A CA 1
ATOM 614 C C . PHE A 1 89 ? -8.917 10.978 1.148 1.00 98.25 89 PHE A C 1
ATOM 616 O O . PHE A 1 89 ? -7.986 10.496 0.505 1.00 98.25 89 PHE A O 1
ATOM 623 N N . SER A 1 90 ? -9.431 12.178 0.887 1.00 95.00 90 SER A N 1
ATOM 624 C CA . SER A 1 90 ? -8.889 13.113 -0.100 1.00 95.00 90 SER A CA 1
ATOM 625 C C . SER A 1 90 ? -8.317 14.350 0.589 1.00 95.00 90 SER A C 1
ATOM 627 O O . SER A 1 90 ? -8.982 14.930 1.446 1.00 95.00 90 SER A O 1
ATOM 629 N N . GLY A 1 91 ? -7.131 14.797 0.179 1.00 94.00 91 GLY A N 1
ATOM 630 C CA . GLY A 1 91 ? -6.479 15.969 0.764 1.00 94.00 91 GLY A CA 1
ATOM 631 C C . GLY A 1 91 ? -5.776 15.645 2.084 1.00 94.00 91 GLY A C 1
ATOM 632 O O . GLY A 1 91 ? -5.048 14.662 2.170 1.00 94.00 91 GLY A O 1
ATOM 633 N N . ALA A 1 92 ? -5.961 16.484 3.102 1.00 93.56 92 ALA A N 1
ATOM 634 C CA . ALA A 1 92 ? -5.241 16.391 4.372 1.00 93.56 92 ALA A CA 1
ATOM 635 C C . ALA A 1 92 ? -6.205 16.077 5.532 1.00 93.56 92 ALA A C 1
ATOM 637 O O . ALA A 1 92 ? -6.607 17.010 6.229 1.00 93.56 92 ALA A O 1
ATOM 638 N N . PRO A 1 93 ? -6.611 14.805 5.722 1.00 95.88 93 PRO A N 1
ATOM 639 C CA . PRO A 1 93 ? -7.414 14.427 6.881 1.00 95.88 93 PRO A CA 1
ATOM 640 C C . PRO A 1 93 ? -6.603 14.601 8.167 1.00 95.88 93 PRO A C 1
ATOM 642 O O . PRO A 1 93 ? -5.365 14.542 8.153 1.00 95.88 93 PRO A O 1
ATOM 645 N N . ASP A 1 94 ? -7.293 14.810 9.282 1.00 96.81 94 ASP A N 1
ATOM 646 C CA . ASP A 1 94 ? -6.633 14.835 10.583 1.00 96.81 94 ASP A CA 1
ATOM 647 C C . ASP A 1 94 ? -6.333 13.414 11.104 1.00 96.81 94 ASP A C 1
ATOM 649 O O . ASP A 1 94 ? -6.709 12.398 10.509 1.00 96.81 94 ASP A O 1
ATOM 653 N N . ALA A 1 95 ? -5.579 13.336 12.203 1.00 98.00 95 ALA A N 1
ATOM 654 C CA . ALA A 1 95 ? -5.164 12.062 12.785 1.00 98.00 95 ALA A CA 1
ATOM 655 C C . ALA A 1 95 ? -6.338 11.263 13.377 1.00 98.00 95 ALA A C 1
ATOM 657 O O . ALA A 1 95 ? -6.314 10.029 13.339 1.00 98.00 95 ALA A O 1
ATOM 658 N N . ASP A 1 96 ? -7.352 11.943 13.912 1.00 98.44 96 ASP A N 1
ATOM 659 C CA . ASP A 1 96 ? -8.477 11.309 14.598 1.00 98.44 96 ASP A CA 1
ATOM 660 C C . ASP A 1 96 ? -9.408 10.647 13.580 1.00 98.44 96 ASP A C 1
ATOM 662 O O . ASP A 1 96 ? -9.782 9.485 13.747 1.00 98.44 96 ASP A O 1
ATOM 666 N N . GLU A 1 97 ? -9.710 11.335 12.476 1.00 98.12 97 GLU A N 1
ATOM 667 C CA . GLU A 1 97 ? -10.489 10.796 11.362 1.00 98.12 97 GLU A CA 1
ATOM 668 C C . GLU A 1 97 ? -9.860 9.511 10.806 1.00 98.12 97 GLU A C 1
ATOM 670 O O . GLU A 1 97 ? -10.544 8.495 10.629 1.00 98.12 97 GLU A O 1
ATOM 675 N N . VAL A 1 98 ? -8.543 9.532 10.567 1.00 98.69 98 VAL A N 1
ATOM 676 C CA . VAL A 1 98 ? -7.795 8.366 10.078 1.00 98.69 98 VAL A CA 1
ATOM 677 C C . VAL A 1 98 ? -7.805 7.246 11.115 1.00 98.69 98 VAL A C 1
ATOM 679 O O . VAL A 1 98 ? -8.116 6.104 10.778 1.00 98.69 98 VAL A O 1
ATOM 682 N N . SER A 1 99 ? -7.536 7.555 12.384 1.00 98.56 99 SER A N 1
ATOM 683 C CA . SER A 1 99 ? -7.514 6.561 13.463 1.00 98.56 99 SER A CA 1
ATOM 684 C C . SER A 1 99 ? -8.867 5.871 13.645 1.00 98.56 99 SER A C 1
ATOM 686 O O . SER A 1 99 ? -8.925 4.647 13.793 1.00 98.56 99 SER A O 1
ATOM 688 N N . VAL A 1 100 ? -9.970 6.622 13.579 1.00 98.44 100 VAL A N 1
ATOM 689 C CA . VAL A 1 100 ? -11.331 6.073 13.650 1.00 98.44 100 VAL A CA 1
ATOM 690 C C . VAL A 1 100 ? -11.600 5.138 12.472 1.00 98.44 100 VAL A C 1
ATOM 692 O O . VAL A 1 100 ? -12.082 4.024 12.676 1.00 98.44 100 VAL A O 1
ATOM 695 N N . ALA A 1 101 ? -11.245 5.539 11.248 1.00 98.38 101 ALA A N 1
ATOM 696 C CA . ALA A 1 101 ? -11.432 4.687 10.077 1.00 98.38 101 ALA A CA 1
ATOM 697 C C . ALA A 1 101 ? -10.651 3.368 10.200 1.00 98.38 101 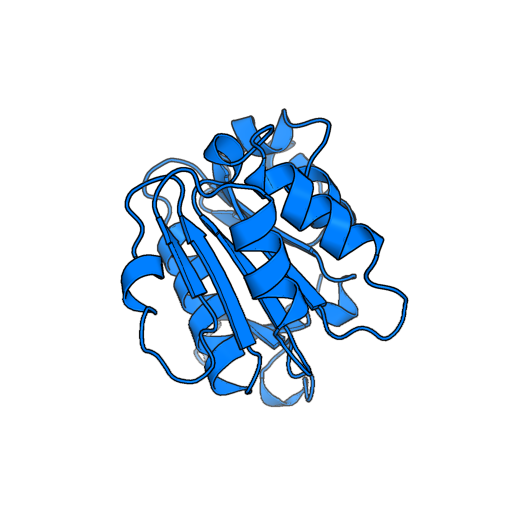ALA A C 1
ATOM 699 O O . ALA A 1 101 ? -11.226 2.302 9.981 1.00 98.38 101 ALA A O 1
ATOM 700 N N . LEU A 1 102 ? -9.380 3.418 10.611 1.00 98.44 102 LEU A N 1
ATOM 701 C CA . LEU A 1 102 ? -8.528 2.232 10.755 1.00 98.44 102 LEU A CA 1
ATOM 702 C C . LEU A 1 102 ? -9.015 1.286 11.863 1.00 98.44 102 LEU A C 1
ATOM 704 O O . LEU A 1 102 ? -9.084 0.077 11.659 1.00 98.44 102 LEU A O 1
ATOM 708 N N . THR A 1 103 ? -9.388 1.826 13.025 1.00 97.25 103 THR A N 1
ATOM 709 C CA . THR A 1 103 ? -9.801 1.025 14.193 1.00 97.25 103 THR A CA 1
ATOM 710 C C . THR A 1 103 ? -11.232 0.495 14.107 1.00 97.25 103 THR A C 1
ATOM 712 O O . THR A 1 103 ? -11.576 -0.444 14.823 1.00 97.25 103 THR A O 1
ATOM 715 N N . SER A 1 104 ? -12.063 1.044 13.215 1.00 96.62 104 SER A N 1
ATOM 716 C CA . SER A 1 104 ? -13.421 0.540 12.960 1.00 96.62 104 SER A CA 1
ATOM 717 C C . SER A 1 104 ? -13.459 -0.791 12.198 1.00 96.62 104 SER A C 1
ATOM 719 O O . SER A 1 104 ? -14.493 -1.462 12.173 1.00 96.62 104 SER A O 1
ATOM 721 N N . VAL A 1 105 ? -12.348 -1.184 11.566 1.00 96.75 105 VAL A N 1
ATOM 722 C CA . VAL A 1 105 ? -12.284 -2.384 10.731 1.00 96.75 105 VAL A CA 1
ATOM 723 C C . VAL A 1 105 ? -12.063 -3.628 11.579 1.00 96.75 105 VAL A C 1
A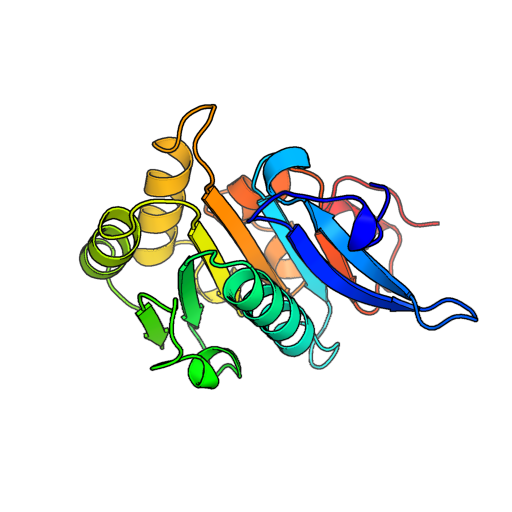TOM 725 O O . VAL A 1 105 ? -11.119 -3.719 12.359 1.00 96.75 105 VAL A O 1
ATOM 728 N N . VAL A 1 106 ? -12.909 -4.635 11.361 1.00 93.00 106 VAL A N 1
ATOM 729 C CA . VAL A 1 106 ? -12.756 -5.973 11.936 1.00 93.00 106 VAL A CA 1
ATOM 730 C C . VAL A 1 106 ? -12.334 -6.939 10.832 1.00 93.00 106 VAL A C 1
ATOM 732 O O . VAL A 1 106 ? -13.037 -7.080 9.834 1.00 93.00 106 VAL A O 1
ATOM 735 N N . GLY A 1 107 ? -11.210 -7.631 11.023 1.00 94.69 107 GLY A N 1
ATOM 736 C CA . GLY A 1 107 ? -10.674 -8.591 10.052 1.00 94.69 107 GLY A CA 1
ATOM 737 C C . GLY A 1 107 ? -9.507 -8.035 9.225 1.00 94.69 107 GLY A C 1
ATOM 738 O O . GLY A 1 107 ? -8.821 -7.123 9.687 1.00 94.69 107 GLY A O 1
ATOM 739 N N . PRO A 1 108 ? -9.228 -8.615 8.041 1.00 97.75 108 PRO A N 1
ATOM 740 C CA . PRO A 1 108 ? -8.122 -8.185 7.192 1.00 97.75 108 PRO A CA 1
ATOM 741 C C . PRO A 1 108 ? -8.286 -6.744 6.698 1.00 97.75 108 PRO A C 1
AT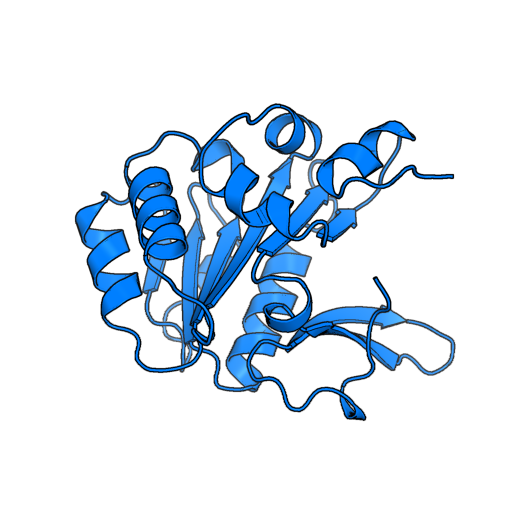OM 743 O O . PRO A 1 108 ? -9.353 -6.372 6.207 1.00 97.75 108 PRO A O 1
ATOM 746 N N . LEU A 1 109 ? -7.215 -5.956 6.788 1.00 98.62 109 LEU A N 1
ATOM 747 C CA . LEU A 1 109 ? -7.186 -4.545 6.406 1.00 98.62 109 LEU A CA 1
ATOM 748 C C . LEU A 1 109 ? -5.956 -4.237 5.551 1.00 98.62 109 LEU A C 1
ATOM 750 O O . LEU A 1 109 ? -4.828 -4.543 5.931 1.00 98.62 109 LEU A O 1
ATOM 754 N N . ALA A 1 110 ? -6.176 -3.555 4.432 1.00 98.69 110 ALA A N 1
ATOM 755 C CA . ALA A 1 110 ? -5.136 -2.929 3.638 1.00 98.69 110 ALA A CA 1
ATOM 756 C C . ALA A 1 110 ? -5.266 -1.401 3.668 1.00 98.69 110 ALA A C 1
ATOM 758 O O . ALA A 1 110 ? -6.306 -0.833 3.332 1.00 98.69 110 ALA A O 1
ATOM 759 N N . ILE A 1 111 ? -4.177 -0.738 4.041 1.00 98.81 111 ILE A N 1
ATOM 760 C CA . ILE A 1 111 ? -4.031 0.715 4.006 1.00 98.81 111 ILE A CA 1
ATOM 761 C C . ILE A 1 111 ? -3.301 1.055 2.711 1.00 98.81 111 ILE A C 1
ATOM 763 O O . ILE A 1 111 ? -2.139 0.688 2.544 1.00 98.81 111 ILE A O 1
ATOM 767 N N . VAL A 1 112 ? -3.973 1.722 1.778 1.00 98.75 112 VAL A N 1
ATOM 768 C CA . VAL A 1 112 ? -3.396 2.083 0.475 1.00 98.75 112 VAL A CA 1
ATOM 769 C C . VAL A 1 112 ? -3.164 3.586 0.406 1.00 98.75 112 VAL A C 1
ATOM 771 O O . VAL A 1 112 ? -4.067 4.374 0.671 1.00 98.75 112 VAL A O 1
ATOM 774 N N . ILE A 1 113 ? -1.942 3.995 0.084 1.00 98.62 113 ILE A N 1
ATOM 775 C CA . ILE A 1 113 ? -1.524 5.400 0.112 1.00 98.62 113 ILE A CA 1
ATOM 776 C C . ILE A 1 113 ? -0.963 5.752 -1.256 1.00 98.62 113 ILE A C 1
ATOM 778 O O . ILE A 1 113 ? 0.052 5.187 -1.658 1.00 98.62 113 ILE A O 1
ATOM 782 N N . ASP A 1 114 ? -1.616 6.672 -1.959 1.00 98.00 114 ASP A N 1
ATOM 783 C CA . ASP A 1 114 ? -1.088 7.234 -3.205 1.00 98.00 114 ASP A CA 1
ATOM 784 C C . ASP A 1 114 ? -0.329 8.532 -2.922 1.00 98.00 114 ASP A C 1
ATOM 786 O O . ASP A 1 114 ? -0.651 9.234 -1.964 1.00 98.00 114 ASP A O 1
ATOM 790 N N . ASP A 1 115 ? 0.676 8.836 -3.746 1.00 96.69 115 ASP A N 1
ATOM 791 C CA . ASP A 1 115 ? 1.629 9.937 -3.534 1.00 96.69 115 ASP A CA 1
ATOM 792 C C . ASP A 1 115 ? 2.076 10.051 -2.057 1.00 96.69 115 ASP A C 1
ATOM 794 O O . ASP A 1 115 ? 1.926 11.089 -1.407 1.00 96.69 115 ASP A O 1
ATOM 798 N N . ALA A 1 116 ? 2.593 8.954 -1.498 1.00 97.38 116 ALA A N 1
ATOM 799 C CA . ALA A 1 116 ? 2.913 8.813 -0.079 1.00 97.38 116 ALA A CA 1
ATOM 800 C C . ALA A 1 116 ? 3.885 9.884 0.449 1.00 97.38 116 ALA A C 1
ATOM 802 O O . ALA A 1 116 ? 3.812 10.250 1.623 1.00 97.38 116 ALA A O 1
ATOM 803 N N . GLU A 1 117 ? 4.760 10.428 -0.399 1.00 96.12 117 GLU A N 1
ATOM 804 C CA . GLU A 1 117 ? 5.624 11.570 -0.084 1.00 96.12 117 GLU A CA 1
ATOM 805 C C . GLU A 1 117 ? 4.830 12.818 0.337 1.00 96.12 117 GLU A C 1
ATOM 807 O O . GLU A 1 117 ? 5.285 13.589 1.177 1.00 96.12 117 GLU A O 1
ATOM 812 N N . ALA A 1 118 ? 3.617 13.001 -0.194 1.00 96.31 118 ALA A N 1
ATOM 813 C CA . ALA A 1 118 ? 2.734 14.108 0.155 1.00 96.31 118 ALA A CA 1
ATOM 814 C C . ALA A 1 118 ? 1.964 13.859 1.462 1.00 96.31 118 ALA A C 1
ATOM 816 O O . ALA A 1 118 ? 1.499 14.814 2.082 1.00 96.31 118 ALA A O 1
ATOM 817 N N . LEU A 1 119 ? 1.832 12.596 1.886 1.00 96.56 119 LEU A N 1
ATOM 818 C CA . LEU A 1 119 ? 1.287 12.239 3.197 1.00 96.56 119 LEU A CA 1
ATOM 819 C C . LEU A 1 119 ? 2.350 12.379 4.298 1.00 96.56 119 LEU A C 1
ATOM 821 O O . LEU A 1 119 ? 2.003 12.642 5.447 1.00 96.56 119 LEU A O 1
ATOM 825 N N . ALA A 1 120 ? 3.631 12.197 3.975 1.00 95.00 120 ALA A N 1
ATOM 826 C CA . ALA A 1 120 ? 4.711 12.154 4.954 1.00 95.00 120 ALA A CA 1
ATOM 827 C C . ALA A 1 120 ? 4.704 13.369 5.900 1.00 95.00 120 ALA A C 1
ATOM 829 O O . ALA A 1 120 ? 4.595 14.518 5.472 1.00 95.00 120 ALA A O 1
ATOM 830 N N . ARG A 1 121 ? 4.888 13.117 7.206 1.00 93.88 121 ARG A N 1
ATOM 831 C CA . ARG A 1 121 ? 4.963 14.155 8.261 1.00 93.88 121 ARG A CA 1
ATOM 832 C C . ARG A 1 121 ? 3.672 14.964 8.452 1.00 93.88 121 ARG A C 1
ATOM 834 O O . ARG A 1 121 ? 3.722 16.055 9.019 1.00 93.88 121 ARG A O 1
ATOM 841 N N . THR A 1 122 ? 2.540 14.442 7.995 1.00 97.50 122 THR A N 1
ATOM 842 C CA . THR A 1 122 ? 1.207 14.968 8.316 1.00 97.50 122 THR A CA 1
ATOM 843 C C . THR A 1 122 ? 0.612 14.232 9.525 1.00 97.50 122 THR A C 1
ATOM 845 O O . THR A 1 122 ? 1.063 13.129 9.845 1.00 97.50 122 THR A O 1
ATOM 848 N N . PRO A 1 123 ? -0.434 14.777 10.177 1.00 97.94 123 PRO A N 1
ATOM 849 C CA . PRO A 1 123 ? -1.158 14.055 11.228 1.00 97.94 123 PRO A CA 1
ATOM 850 C C . PRO A 1 123 ? -1.689 12.687 10.768 1.00 97.94 123 PRO A C 1
ATOM 852 O O . PRO A 1 123 ? -1.668 11.722 11.528 1.00 97.94 123 PRO A O 1
ATOM 855 N N . ALA A 1 124 ? -2.101 12.577 9.503 1.00 98.19 124 ALA A N 1
ATOM 856 C CA . ALA A 1 124 ? -2.548 11.324 8.907 1.00 98.19 124 ALA A CA 1
ATOM 857 C C . ALA A 1 124 ? -1.426 10.273 8.805 1.00 98.19 124 ALA A C 1
ATOM 859 O O . ALA A 1 124 ? -1.660 9.098 9.083 1.00 98.19 124 ALA A O 1
ATOM 860 N N . ASP A 1 125 ? -0.201 10.681 8.452 1.00 98.31 125 ASP A N 1
ATOM 861 C CA . ASP A 1 125 ? 0.973 9.794 8.465 1.00 98.31 125 ASP A CA 1
ATOM 862 C C . ASP A 1 125 ? 1.300 9.308 9.881 1.00 98.31 125 ASP A C 1
ATOM 864 O O . ASP A 1 125 ? 1.607 8.131 10.080 1.00 98.31 125 ASP A O 1
ATOM 868 N N . ASP A 1 126 ? 1.185 10.187 10.879 1.00 98.00 126 ASP A N 1
ATOM 869 C CA . ASP A 1 126 ? 1.379 9.808 12.277 1.00 98.00 126 ASP A CA 1
ATOM 870 C C . ASP A 1 126 ? 0.335 8.781 12.740 1.00 98.00 126 ASP A C 1
ATOM 872 O O . ASP A 1 126 ? 0.727 7.757 13.303 1.00 98.00 126 ASP A O 1
ATOM 876 N N . ALA A 1 127 ? -0.944 8.980 12.409 1.00 98.56 127 ALA A N 1
ATOM 877 C CA . ALA A 1 127 ? -2.022 8.043 12.730 1.00 98.56 127 ALA A CA 1
ATOM 878 C C . ALA A 1 127 ? -1.814 6.656 12.099 1.00 98.56 127 ALA A C 1
ATOM 880 O O . ALA A 1 127 ? -1.914 5.635 12.783 1.00 98.56 127 ALA A O 1
ATOM 881 N N . VAL A 1 128 ? -1.467 6.594 10.806 1.00 98.44 128 VAL A N 1
ATOM 882 C CA . VAL A 1 128 ? -1.191 5.314 10.130 1.00 98.44 128 VAL A CA 1
ATOM 883 C C . VAL A 1 128 ? 0.017 4.619 10.759 1.00 98.44 128 VAL A C 1
ATOM 885 O O . VAL A 1 128 ? -0.043 3.433 11.082 1.00 98.44 128 VAL A O 1
ATOM 888 N N . LYS A 1 129 ? 1.114 5.349 10.982 1.00 97.25 129 LYS A N 1
ATOM 889 C CA . LYS A 1 129 ? 2.328 4.819 11.616 1.00 97.25 129 LYS A CA 1
ATOM 890 C C . LYS A 1 129 ? 2.051 4.278 13.021 1.00 97.25 129 LYS A C 1
ATOM 892 O O . LYS A 1 129 ? 2.583 3.228 13.382 1.00 97.25 129 LYS A O 1
ATOM 897 N N . GLU A 1 130 ? 1.263 4.982 13.828 1.00 97.44 130 GLU A N 1
ATOM 898 C CA . GLU A 1 130 ? 0.885 4.540 15.175 1.00 97.44 130 GLU A CA 1
ATOM 899 C C . GLU A 1 130 ? 0.014 3.284 15.136 1.00 97.44 130 GLU A C 1
ATOM 901 O O . GLU A 1 130 ? 0.310 2.320 15.845 1.00 97.44 130 GLU A O 1
ATOM 906 N N . PHE A 1 131 ? -0.973 3.237 14.240 1.00 98.06 131 PHE A N 1
ATOM 907 C CA . PHE A 1 131 ? -1.806 2.056 14.025 1.00 98.06 131 PHE A CA 1
ATOM 908 C C . PHE A 1 131 ? -0.985 0.827 13.600 1.00 98.06 131 PHE A C 1
ATOM 910 O O . PHE A 1 131 ? -1.148 -0.262 14.158 1.00 98.06 131 PHE A O 1
ATOM 917 N N . LEU A 1 132 ? -0.049 0.994 12.660 1.00 95.88 132 LEU A N 1
ATOM 918 C CA . LEU A 1 132 ? 0.842 -0.083 12.213 1.00 95.88 132 LEU A CA 1
ATOM 919 C C . LEU A 1 132 ? 1.745 -0.595 13.342 1.00 95.88 132 LEU A C 1
ATOM 921 O O . LEU A 1 132 ? 1.978 -1.794 13.441 1.00 95.88 132 LEU A O 1
ATOM 925 N N . ARG A 1 133 ? 2.233 0.286 14.224 1.00 93.44 133 ARG A N 1
ATOM 926 C CA . ARG A 1 133 ? 3.054 -0.108 15.384 1.00 93.44 133 ARG A CA 1
ATOM 927 C C . ARG A 1 133 ? 2.255 -0.802 16.480 1.00 93.44 133 ARG A C 1
ATOM 929 O O . ARG A 1 133 ? 2.805 -1.653 17.174 1.00 93.44 133 ARG A O 1
ATOM 936 N N . ALA A 1 134 ? 0.995 -0.415 16.657 1.00 93.94 134 ALA A N 1
ATOM 937 C CA . ALA A 1 134 ? 0.080 -1.068 17.586 1.00 93.94 134 ALA A CA 1
ATOM 938 C C . ALA A 1 134 ? -0.391 -2.439 17.065 1.00 93.94 134 ALA A C 1
ATOM 940 O O . ALA A 1 134 ? -0.741 -3.311 17.861 1.00 93.94 134 ALA A O 1
ATOM 941 N N . SER A 1 135 ? -0.370 -2.642 15.743 1.00 90.75 135 SER A N 1
ATOM 942 C CA . SER A 1 135 ? -0.694 -3.919 15.107 1.00 90.75 135 SER A CA 1
ATOM 943 C C . SER A 1 135 ? 0.375 -4.962 15.442 1.00 90.75 135 SER A C 1
ATOM 945 O O . SER A 1 135 ? 1.535 -4.856 15.046 1.00 90.75 135 SER A O 1
ATOM 947 N N . GLY A 1 136 ? -0.011 -5.972 16.221 1.00 81.19 136 GLY A N 1
ATOM 948 C CA . GLY A 1 136 ? 0.898 -7.007 16.704 1.00 81.19 136 GLY A CA 1
ATOM 949 C C . GLY A 1 136 ? 1.025 -8.213 15.764 1.00 81.19 136 GLY A C 1
ATOM 950 O O . GLY A 1 136 ? 0.287 -8.339 14.784 1.00 81.19 136 GLY A O 1
ATOM 951 N N . PRO A 1 137 ? 1.915 -9.167 16.095 1.00 77.31 137 PRO A N 1
ATOM 952 C CA . PRO A 1 137 ? 1.994 -10.448 15.398 1.00 77.31 137 PRO A CA 1
ATOM 953 C C . PRO A 1 137 ? 0.621 -11.140 15.323 1.00 77.31 137 PRO A C 1
ATOM 955 O O . PRO A 1 137 ? -0.081 -11.242 16.328 1.00 77.31 137 PRO A O 1
ATOM 958 N N . GLY A 1 138 ? 0.241 -11.615 14.135 1.00 76.81 138 GLY A N 1
ATOM 959 C CA . GLY A 1 138 ? -1.048 -12.277 13.884 1.00 76.81 138 GLY A CA 1
ATOM 960 C C . GLY A 1 138 ? -2.180 -11.349 13.428 1.00 76.81 138 GLY A C 1
ATOM 961 O O . GLY A 1 138 ? -3.229 -11.844 13.015 1.00 76.81 138 GLY A O 1
ATOM 962 N N . TRP A 1 139 ? -1.980 -10.027 13.443 1.00 87.06 139 TRP A N 1
ATOM 963 C CA . TRP A 1 139 ? -2.902 -9.092 12.800 1.00 87.06 139 TRP A CA 1
ATOM 964 C C . TRP A 1 139 ? -2.791 -9.207 11.278 1.00 87.06 139 TRP A C 1
ATOM 966 O O . TRP A 1 139 ? -1.696 -9.268 10.723 1.00 87.06 139 TRP A O 1
ATOM 976 N N . GLN A 1 140 ? -3.934 -9.215 10.594 1.00 94.44 140 GLN A N 1
ATOM 977 C CA . GLN A 1 140 ? -4.003 -9.259 9.131 1.00 94.44 140 GLN A CA 1
ATOM 978 C C . GLN A 1 140 ? -4.065 -7.835 8.569 1.00 94.44 140 GLN A C 1
ATOM 980 O O . GLN A 1 140 ? -5.012 -7.471 7.877 1.00 94.44 140 GLN A O 1
ATOM 985 N N . VAL A 1 141 ? -3.062 -7.021 8.901 1.00 97.25 141 VAL A N 1
ATOM 986 C CA . VAL A 1 141 ? -2.944 -5.630 8.450 1.00 97.25 141 VAL A CA 1
ATOM 987 C C . VAL A 1 141 ? -1.776 -5.507 7.480 1.00 97.25 141 VAL A C 1
ATOM 989 O O . VAL A 1 141 ? -0.688 -6.012 7.754 1.00 97.25 141 VAL A O 1
ATOM 992 N N . ALA A 1 142 ? -1.992 -4.810 6.367 1.00 97.75 142 ALA A N 1
ATOM 993 C CA . ALA A 1 142 ? -0.936 -4.442 5.437 1.00 97.75 142 ALA A CA 1
ATOM 994 C C . ALA A 1 142 ? -1.012 -2.966 5.030 1.00 97.75 142 ALA A C 1
ATOM 996 O O . ALA A 1 142 ? -2.087 -2.370 5.005 1.00 97.75 142 ALA A O 1
ATOM 997 N N . VAL A 1 143 ? 0.130 -2.393 4.655 1.00 98.50 143 VAL A N 1
ATOM 998 C CA . VAL A 1 143 ? 0.245 -1.064 4.054 1.00 98.50 143 VAL A CA 1
ATOM 999 C C . VAL A 1 143 ? 0.896 -1.156 2.675 1.00 98.50 143 VAL A C 1
ATOM 1001 O O . VAL A 1 143 ? 1.942 -1.784 2.509 1.00 98.50 143 VAL A O 1
ATOM 1004 N N . VAL A 1 144 ? 0.280 -0.508 1.686 1.00 98.69 144 VAL A N 1
ATOM 1005 C CA . VAL A 1 144 ? 0.818 -0.350 0.332 1.00 98.69 144 VAL A CA 1
ATOM 1006 C C . VAL A 1 144 ? 0.969 1.140 0.043 1.00 98.69 144 VAL A C 1
ATOM 1008 O O . VAL A 1 144 ? -0.024 1.854 -0.073 1.00 98.69 144 VAL A O 1
ATOM 1011 N N . ALA A 1 145 ? 2.208 1.615 -0.069 1.00 98.44 145 ALA A N 1
ATOM 1012 C CA . ALA A 1 145 ? 2.514 3.024 -0.306 1.00 98.44 145 ALA A CA 1
ATOM 1013 C C . ALA A 1 145 ? 3.106 3.220 -1.705 1.00 98.44 145 ALA A C 1
ATOM 1015 O O . ALA A 1 145 ? 4.156 2.660 -2.018 1.00 98.44 145 ALA A O 1
ATOM 1016 N N . ALA A 1 146 ? 2.451 4.016 -2.544 1.00 98.44 146 ALA A N 1
ATOM 1017 C CA . ALA A 1 146 ? 2.950 4.405 -3.856 1.00 98.44 146 ALA A CA 1
ATOM 1018 C C . ALA A 1 146 ? 3.450 5.846 -3.835 1.00 98.44 146 ALA A C 1
ATOM 1020 O O . ALA A 1 146 ? 2.863 6.694 -3.171 1.00 98.44 146 ALA A O 1
ATOM 1021 N N . GLY A 1 147 ? 4.515 6.133 -4.577 1.00 97.75 147 GLY A N 1
ATOM 1022 C CA . GLY A 1 147 ? 5.090 7.471 -4.568 1.00 97.75 147 GLY A CA 1
ATOM 1023 C C . GLY A 1 147 ? 6.279 7.652 -5.493 1.00 97.75 147 GLY A C 1
ATOM 1024 O O . GLY A 1 147 ? 6.752 6.720 -6.160 1.00 97.75 147 GLY A O 1
ATOM 1025 N N . GLN A 1 148 ? 6.760 8.886 -5.571 1.00 96.94 148 GLN A N 1
ATOM 1026 C CA . GLN A 1 148 ? 7.956 9.198 -6.333 1.00 96.94 148 GLN A CA 1
ATOM 1027 C C . GLN A 1 148 ? 9.183 8.522 -5.715 1.00 96.94 148 GLN A C 1
ATOM 1029 O O . GLN A 1 148 ? 9.517 8.731 -4.552 1.00 96.94 148 GLN A O 1
ATOM 1034 N N . LEU A 1 149 ? 9.868 7.707 -6.524 1.00 95.44 149 LEU A N 1
ATOM 1035 C CA . LEU A 1 149 ? 10.909 6.788 -6.055 1.00 95.44 149 LEU A CA 1
ATOM 1036 C C . LEU A 1 149 ? 12.009 7.481 -5.231 1.00 95.44 149 LEU A C 1
ATOM 1038 O O . LEU A 1 149 ? 12.349 7.015 -4.146 1.00 95.44 149 LEU A O 1
ATOM 1042 N N . GLU A 1 150 ? 12.529 8.608 -5.718 1.00 94.19 150 GLU A N 1
ATOM 1043 C CA . GLU A 1 150 ? 13.594 9.355 -5.038 1.00 94.19 150 GLU A CA 1
ATOM 1044 C C . GLU A 1 150 ? 13.118 10.020 -3.737 1.00 94.19 150 GLU A C 1
ATOM 1046 O O . GLU A 1 150 ? 13.833 10.001 -2.735 1.00 94.19 150 GLU A O 1
ATOM 1051 N N . GLU A 1 151 ? 11.887 10.535 -3.707 1.00 95.94 151 GLU A N 1
ATOM 1052 C CA . GLU A 1 151 ? 11.308 11.153 -2.509 1.00 95.94 151 GLU A CA 1
ATOM 1053 C C . GLU A 1 151 ? 11.064 10.097 -1.426 1.00 95.94 151 GLU A C 1
ATOM 1055 O O . GLU A 1 151 ? 11.525 10.251 -0.295 1.00 95.94 151 GLU A O 1
ATOM 1060 N N . MET A 1 152 ? 10.478 8.953 -1.794 1.00 95.81 152 MET A N 1
ATOM 1061 C CA . MET A 1 152 ? 10.282 7.827 -0.878 1.00 95.81 152 MET A CA 1
ATOM 1062 C C . MET A 1 152 ? 11.600 7.253 -0.339 1.00 95.81 152 MET A C 1
ATOM 1064 O O . MET A 1 152 ? 11.665 6.844 0.821 1.00 95.81 152 MET A O 1
ATOM 1068 N N . LYS A 1 153 ? 12.662 7.209 -1.157 1.00 93.88 153 LYS A N 1
ATOM 1069 C CA . LYS A 1 153 ? 14.001 6.781 -0.713 1.00 93.88 153 LYS A CA 1
ATOM 1070 C C . LYS A 1 153 ? 14.596 7.742 0.311 1.00 93.88 153 LYS A C 1
ATOM 1072 O O . LYS A 1 153 ? 15.267 7.288 1.238 1.00 93.88 153 LYS A O 1
ATOM 1077 N N . SER A 1 154 ? 14.357 9.041 0.137 1.00 93.19 154 SER A N 1
ATOM 1078 C CA . SER A 1 154 ? 14.853 10.084 1.036 1.00 93.19 154 SER A CA 1
ATOM 1079 C C . SER A 1 154 ? 14.143 10.118 2.394 1.00 93.19 154 SER A C 1
ATOM 1081 O O . SER A 1 154 ? 14.673 10.702 3.342 1.00 93.19 154 SER A O 1
ATOM 1083 N N . GLU A 1 155 ? 12.974 9.481 2.520 1.00 95.38 155 GLU A N 1
ATOM 1084 C CA . GLU A 1 155 ? 12.222 9.490 3.770 1.00 95.38 155 GLU A CA 1
ATOM 1085 C C . GLU A 1 155 ? 12.876 8.637 4.864 1.00 95.38 155 GLU A C 1
ATOM 1087 O O . GLU A 1 155 ? 13.258 7.480 4.672 1.00 95.38 155 GLU A O 1
ATOM 1092 N N . LEU A 1 156 ? 12.981 9.237 6.054 1.00 91.94 156 LEU A N 1
ATOM 1093 C CA . LEU A 1 156 ? 13.717 8.690 7.204 1.00 91.94 156 LEU A CA 1
ATOM 1094 C C . LEU A 1 156 ? 12.808 8.249 8.355 1.00 91.94 156 LEU A C 1
ATOM 1096 O O . LEU A 1 156 ? 13.275 7.675 9.338 1.00 91.94 156 LEU A O 1
ATOM 1100 N N . ARG A 1 157 ? 11.507 8.529 8.260 1.00 92.88 157 ARG A N 1
ATOM 1101 C CA . ARG A 1 157 ? 10.499 8.181 9.266 1.00 92.88 157 ARG A CA 1
ATOM 1102 C C . ARG A 1 157 ? 9.119 8.072 8.619 1.00 92.88 157 ARG A C 1
ATOM 1104 O O . ARG A 1 157 ? 8.978 8.304 7.426 1.00 92.88 157 ARG A O 1
ATOM 1111 N N . GLY A 1 158 ? 8.112 7.762 9.428 1.00 94.94 158 GLY A N 1
ATOM 1112 C CA . GLY A 1 158 ? 6.727 7.719 8.962 1.00 94.94 158 GLY A CA 1
ATOM 1113 C C . GLY A 1 158 ? 6.364 6.394 8.308 1.00 94.94 158 GLY A C 1
ATOM 1114 O O . GLY A 1 158 ? 7.128 5.424 8.329 1.00 94.94 158 GLY A O 1
ATOM 1115 N N . THR A 1 159 ? 5.178 6.373 7.725 1.00 96.81 159 THR A N 1
ATOM 1116 C CA . THR A 1 159 ? 4.545 5.195 7.138 1.00 96.81 159 THR A CA 1
ATOM 1117 C C . THR A 1 159 ? 5.361 4.607 5.991 1.00 96.81 159 THR A C 1
ATOM 1119 O O . THR A 1 1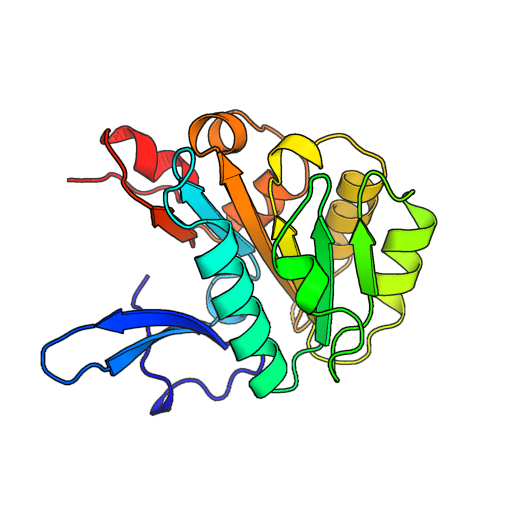59 ? 5.468 3.388 5.893 1.00 96.81 159 THR A O 1
ATOM 1122 N N . ILE A 1 160 ? 6.017 5.441 5.172 1.00 97.00 160 ILE A N 1
ATOM 1123 C CA . ILE A 1 160 ? 6.911 4.968 4.099 1.00 97.00 160 ILE A CA 1
ATOM 1124 C C . ILE A 1 160 ? 8.028 4.093 4.679 1.00 97.00 160 ILE A C 1
ATOM 1126 O O . ILE A 1 160 ? 8.321 3.023 4.147 1.00 97.00 160 ILE A O 1
ATOM 1130 N N . VAL A 1 161 ? 8.639 4.509 5.791 1.00 95.56 161 VAL A N 1
ATOM 1131 C CA . VAL A 1 161 ? 9.703 3.725 6.430 1.00 95.56 161 VAL A CA 1
ATOM 1132 C C . VAL A 1 161 ? 9.158 2.453 7.064 1.00 95.56 161 VAL A C 1
ATOM 1134 O O . VAL A 1 161 ? 9.811 1.418 6.963 1.00 95.56 161 VAL A O 1
ATOM 1137 N N . GLU A 1 162 ? 7.974 2.500 7.677 1.00 95.38 162 GLU A N 1
ATOM 1138 C CA . GLU A 1 162 ? 7.315 1.296 8.197 1.00 95.38 162 GLU A CA 1
ATOM 1139 C C . GLU A 1 162 ? 7.033 0.285 7.067 1.00 95.38 162 GLU A C 1
ATOM 1141 O O . GLU A 1 162 ? 7.415 -0.877 7.193 1.00 95.38 162 GLU A O 1
ATOM 1146 N N . ALA A 1 163 ? 6.503 0.729 5.921 1.00 96.12 163 ALA A N 1
ATOM 1147 C CA . ALA A 1 163 ? 6.253 -0.119 4.752 1.00 96.12 163 ALA A CA 1
ATOM 1148 C C . ALA A 1 163 ? 7.544 -0.734 4.177 1.00 96.12 163 ALA A C 1
ATOM 1150 O O . ALA A 1 163 ? 7.577 -1.910 3.819 1.00 96.12 163 ALA A O 1
ATOM 1151 N N . ARG A 1 164 ? 8.645 0.027 4.129 1.00 95.31 164 ARG A N 1
ATOM 1152 C CA . ARG A 1 164 ? 9.936 -0.450 3.600 1.00 95.31 164 ARG A CA 1
ATOM 1153 C C . ARG A 1 164 ? 10.595 -1.543 4.441 1.00 95.31 164 ARG A C 1
ATOM 1155 O O . ARG A 1 164 ? 11.434 -2.270 3.908 1.00 95.31 164 ARG A O 1
ATOM 1162 N N . LYS A 1 165 ? 10.243 -1.697 5.724 1.00 93.81 165 LYS A N 1
ATOM 1163 C CA . LYS A 1 165 ? 10.819 -2.748 6.593 1.00 93.81 165 LYS A CA 1
ATOM 1164 C C . LYS A 1 165 ? 10.586 -4.157 6.046 1.00 93.81 165 LYS A C 1
ATOM 1166 O O . LYS A 1 165 ? 11.431 -5.023 6.265 1.00 93.81 165 LYS A O 1
ATOM 1171 N N . ALA A 1 166 ? 9.498 -4.344 5.301 1.00 94.19 166 ALA A N 1
ATOM 1172 C CA . ALA A 1 166 ? 9.158 -5.577 4.600 1.00 94.19 166 ALA A CA 1
ATOM 1173 C C . ALA A 1 166 ? 10.144 -5.947 3.478 1.00 94.19 166 ALA A C 1
ATOM 1175 O O . ALA A 1 166 ? 10.257 -7.111 3.113 1.00 94.19 166 ALA A O 1
ATOM 1176 N N . LYS A 1 167 ? 10.890 -4.973 2.928 1.00 95.19 167 LYS A N 1
ATOM 1177 C CA . LYS A 1 167 ? 11.795 -5.169 1.775 1.00 95.19 167 LYS A CA 1
ATOM 1178 C C . LYS A 1 167 ? 11.090 -5.774 0.550 1.00 95.19 167 LYS A C 1
ATOM 1180 O O . LYS A 1 167 ? 11.712 -6.456 -0.265 1.00 95.19 167 LYS A O 1
ATOM 1185 N N . ALA A 1 168 ? 9.798 -5.486 0.417 1.00 94.69 168 ALA A N 1
ATOM 1186 C CA . ALA A 1 168 ? 8.954 -5.891 -0.695 1.00 94.69 168 ALA A CA 1
ATOM 1187 C C . ALA A 1 168 ? 8.407 -4.654 -1.412 1.00 94.69 168 ALA A C 1
ATOM 1189 O O . ALA A 1 168 ? 8.055 -3.650 -0.786 1.00 94.69 168 ALA A O 1
ATOM 1190 N N . GLY A 1 169 ? 8.353 -4.709 -2.740 1.00 96.25 169 GLY A N 1
ATOM 1191 C CA . GLY A 1 169 ? 7.842 -3.599 -3.529 1.00 96.25 169 GLY A CA 1
ATOM 1192 C C . GLY A 1 169 ? 7.916 -3.809 -5.035 1.00 96.25 169 GLY A C 1
ATOM 1193 O O . GLY A 1 169 ? 8.484 -4.782 -5.528 1.00 96.25 169 GLY A O 1
ATOM 1194 N N . LEU A 1 170 ? 7.336 -2.857 -5.758 1.00 97.00 170 LEU A N 1
ATOM 1195 C CA . LEU A 1 170 ? 7.295 -2.767 -7.210 1.00 97.00 170 LEU A CA 1
ATOM 1196 C C . LEU A 1 170 ? 8.040 -1.507 -7.657 1.00 97.00 170 LEU A C 1
ATOM 1198 O O . LEU A 1 170 ? 7.743 -0.409 -7.188 1.00 97.00 170 LEU A O 1
ATOM 1202 N N . LEU A 1 171 ? 8.982 -1.658 -8.586 1.00 97.00 171 LEU A N 1
ATOM 1203 C CA . LEU A 1 171 ? 9.682 -0.536 -9.211 1.00 97.00 171 LEU A CA 1
ATOM 1204 C C . LEU A 1 171 ? 9.183 -0.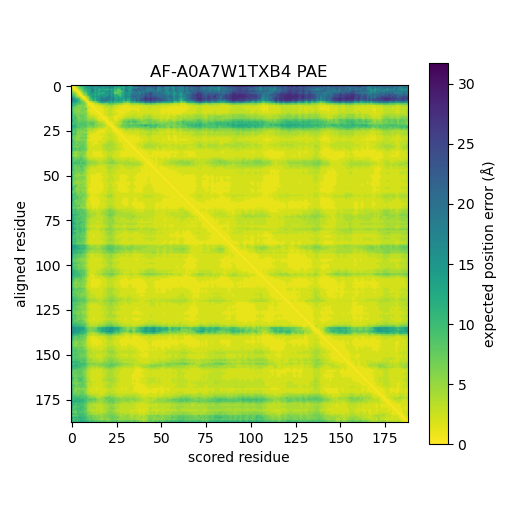367 -10.646 1.00 97.00 171 LEU A C 1
ATOM 1206 O O . LEU A 1 171 ? 9.275 -1.289 -11.455 1.00 97.00 171 LEU A O 1
ATOM 1210 N N . LEU A 1 172 ? 8.654 0.811 -10.960 1.00 96.38 172 LEU A N 1
ATOM 1211 C CA . LEU A 1 172 ? 8.091 1.142 -12.263 1.00 96.38 172 LEU A CA 1
ATOM 1212 C C . LEU A 1 172 ? 9.054 2.041 -13.036 1.00 96.38 172 LEU A C 1
ATOM 1214 O O . LEU A 1 172 ? 9.286 3.191 -12.663 1.00 96.38 172 LEU A O 1
ATOM 1218 N N . SER A 1 173 ? 9.568 1.510 -14.147 1.00 94.81 173 SER A N 1
ATOM 1219 C CA . SER A 1 173 ? 10.590 2.157 -14.986 1.00 94.81 173 SER A CA 1
ATOM 1220 C C . SER A 1 173 ? 11.846 2.595 -14.205 1.00 94.81 173 SER A C 1
ATOM 1222 O O . SER A 1 173 ? 12.214 3.770 -14.284 1.00 94.81 173 SER A O 1
ATOM 1224 N N . PRO A 1 174 ? 12.504 1.697 -13.437 1.00 93.44 174 PRO A N 1
ATOM 1225 C CA . PRO A 1 174 ? 13.779 2.029 -12.807 1.00 93.44 174 PRO A CA 1
ATOM 1226 C C . PRO A 1 174 ? 14.827 2.354 -13.881 1.00 93.44 174 PRO A C 1
ATOM 1228 O O . PRO A 1 174 ? 14.881 1.714 -14.931 1.00 93.44 174 PRO A O 1
ATOM 1231 N N . SER A 1 175 ? 15.647 3.362 -13.614 1.00 89.88 175 SER A N 1
ATOM 1232 C CA . SER A 1 175 ? 16.649 3.902 -14.543 1.00 89.88 175 SER A CA 1
ATOM 1233 C C . SER A 1 175 ? 18.073 3.871 -13.985 1.00 89.88 175 SER A C 1
ATOM 1235 O O . SER A 1 175 ? 19.026 4.130 -14.718 1.00 89.88 175 SER A O 1
ATOM 1237 N N . SER A 1 176 ? 18.226 3.539 -12.701 1.00 90.56 176 SER A N 1
ATOM 1238 C CA . SER A 1 176 ? 19.508 3.462 -12.005 1.00 90.56 176 SER A CA 1
ATOM 1239 C C . SER A 1 176 ? 19.599 2.203 -11.150 1.00 90.56 176 SER A C 1
ATOM 1241 O O . SER A 1 176 ? 18.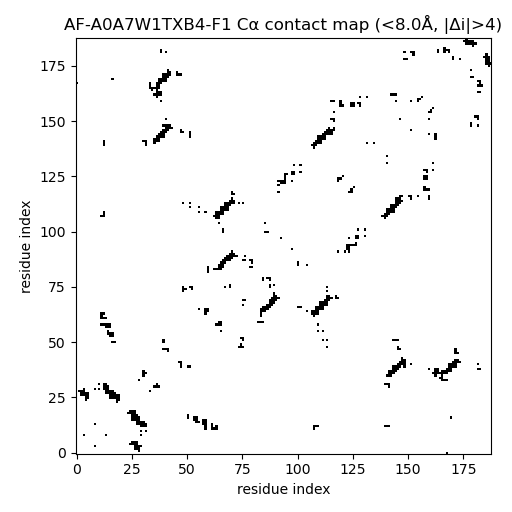611 1.737 -10.586 1.00 90.56 176 SER A O 1
ATOM 1243 N N . THR A 1 177 ? 20.815 1.685 -10.969 1.00 89.81 177 THR A N 1
ATOM 1244 C CA . THR A 1 177 ? 21.065 0.545 -10.072 1.00 89.81 177 THR A CA 1
ATOM 1245 C C . THR A 1 177 ? 20.716 0.849 -8.611 1.00 89.81 177 THR A C 1
ATOM 1247 O O . THR A 1 177 ? 20.376 -0.063 -7.856 1.00 89.81 177 THR A O 1
ATOM 1250 N N . LEU A 1 178 ? 20.751 2.134 -8.232 1.00 90.81 178 LEU A N 1
ATOM 1251 C CA . LEU A 1 178 ? 20.393 2.649 -6.906 1.00 90.81 178 LEU A CA 1
ATOM 1252 C C . LEU A 1 178 ? 18.878 2.698 -6.662 1.00 90.81 178 LEU A C 1
ATOM 1254 O O . LEU A 1 178 ? 18.438 2.956 -5.542 1.00 90.81 178 LEU A O 1
ATOM 1258 N N . ASP A 1 179 ? 18.048 2.477 -7.682 1.00 93.50 179 ASP A N 1
ATOM 1259 C CA . ASP A 1 179 ? 16.590 2.498 -7.512 1.00 93.50 179 ASP A CA 1
ATOM 1260 C C . ASP A 1 179 ? 16.112 1.330 -6.635 1.00 93.50 179 ASP A C 1
ATOM 1262 O O . ASP A 1 179 ? 15.100 1.430 -5.938 1.00 93.50 179 ASP A O 1
ATOM 1266 N N . GLY A 1 180 ? 16.894 0.247 -6.592 1.00 92.62 180 GLY A N 1
ATOM 1267 C CA . GLY A 1 180 ? 16.642 -0.912 -5.742 1.00 92.62 180 GLY A CA 1
ATOM 1268 C C . GLY A 1 180 ? 16.753 -0.643 -4.235 1.00 92.62 180 GLY A C 1
ATOM 1269 O O . GLY A 1 180 ? 16.184 -1.402 -3.446 1.00 92.62 180 GLY A O 1
ATOM 1270 N N . ASP A 1 181 ? 17.380 0.460 -3.810 1.00 92.88 181 ASP A N 1
ATOM 1271 C CA . ASP A 1 181 ? 17.506 0.837 -2.392 1.00 92.88 181 ASP A CA 1
ATOM 1272 C C . ASP A 1 181 ? 16.139 1.022 -1.710 1.00 92.88 181 ASP A C 1
ATOM 1274 O O . ASP A 1 181 ? 15.996 0.807 -0.498 1.00 92.88 181 ASP A O 1
ATOM 1278 N N . LEU A 1 182 ? 15.105 1.380 -2.485 1.00 92.88 182 LEU A N 1
ATOM 1279 C CA . LEU A 1 182 ? 13.738 1.505 -1.982 1.00 92.88 182 LEU A CA 1
ATOM 1280 C C . LEU A 1 182 ? 13.248 0.184 -1.364 1.00 92.88 182 LEU A C 1
ATOM 1282 O O . LEU A 1 182 ? 12.626 0.202 -0.302 1.00 92.88 182 LEU A O 1
ATOM 1286 N N . VAL A 1 183 ? 13.612 -0.945 -1.980 1.00 93.06 183 VAL A N 1
ATOM 1287 C CA . VAL A 1 183 ? 13.246 -2.315 -1.579 1.00 93.06 183 VAL A CA 1
ATOM 1288 C C . VAL A 1 183 ? 14.435 -3.116 -1.031 1.00 93.06 183 VAL A C 1
ATOM 1290 O O . VAL A 1 183 ? 14.349 -4.327 -0.868 1.00 93.06 183 VAL A O 1
ATOM 1293 N N . SER A 1 184 ? 15.548 -2.450 -0.699 1.00 91.38 184 SER A N 1
ATOM 1294 C CA . SER A 1 184 ? 16.782 -3.084 -0.201 1.00 91.38 184 SER A CA 1
ATOM 1295 C C . SER A 1 184 ? 17.365 -4.155 -1.138 1.00 91.38 184 SER A C 1
ATOM 1297 O O . SER A 1 184 ? 17.879 -5.177 -0.678 1.00 91.38 184 SER A O 1
ATOM 1299 N N . MET A 1 185 ? 17.291 -3.931 -2.451 1.00 89.75 185 MET A N 1
ATOM 1300 C CA . MET A 1 185 ? 17.878 -4.803 -3.471 1.00 89.75 185 MET A CA 1
ATOM 1301 C C . MET A 1 185 ? 18.834 -4.020 -4.365 1.00 89.75 185 MET A C 1
ATOM 1303 O O . MET A 1 185 ? 18.730 -2.808 -4.495 1.00 89.75 185 MET A O 1
ATOM 1307 N N . ARG A 1 186 ? 19.764 -4.720 -5.013 1.00 88.75 186 ARG A N 1
ATOM 1308 C CA . ARG A 1 186 ? 20.622 -4.128 -6.041 1.00 88.75 186 ARG A CA 1
ATOM 1309 C C . ARG A 1 186 ? 20.075 -4.520 -7.404 1.00 88.75 186 ARG A C 1
ATOM 1311 O O . ARG A 1 186 ? 19.894 -5.712 -7.649 1.00 88.75 186 ARG A O 1
ATOM 1318 N N . LEU A 1 187 ? 19.786 -3.539 -8.253 1.00 89.19 187 LEU A N 1
ATOM 1319 C CA . LEU A 1 187 ? 19.344 -3.819 -9.618 1.00 89.19 187 LEU A CA 1
ATOM 1320 C C . LEU A 1 187 ? 20.553 -4.165 -10.509 1.00 89.19 187 LEU A C 1
ATOM 1322 O O . LEU A 1 187 ? 21.655 -3.681 -10.222 1.00 89.19 187 LEU A O 1
ATOM 1326 N N . PRO A 1 188 ? 20.363 -5.040 -11.515 1.00 83.44 188 PRO A N 1
ATOM 1327 C CA . PRO A 1 188 ? 21.413 -5.452 -12.445 1.00 83.44 188 PRO A CA 1
ATOM 1328 C C . PRO A 1 188 ? 21.888 -4.321 -13.364 1.00 83.44 188 PRO A C 1
ATOM 1330 O O . PRO A 1 188 ? 21.125 -3.349 -13.572 1.00 83.44 188 PRO A O 1
#

Secondary structure (DSSP, 8-state):
-PPBPTTT---TTEEEEEEETTTTEEEEEETTTTTSEEEEEE-TTSSHHHHHHHHHHHHHTTT-EEEEEESS--GGGGGTT-TTEEEEEES---HHHHHHHHHT--S-EEEEESSHHHHTTSHHHHHHHHHHHH--TT--EEEEEEEEHHHHHH--SSHHHHHHTT--EEEES--SGGGGGGGT----

pLDDT: mean 92.95, std 9.78, range [47.12, 98.81]

Sequence (188 aa):
MALAEPGRAGSPLWALVGVGGDELTAYGVDLAAEGGGFVIGGGSRTGRSTALLTMARSLLARGTSVVALCPRPSPLQELDGTPGVTRVFSGAPDADEVSVALTSVVGPLAIVIDDAEALARTPADDAVKEFLRASGPGWQVAVVAAGQLEEMKSELRGTIVEARKAKAGLLLSPSSTLDGDLVSMRLP

Nearest PDB structures (foldseek):
  8s0e-assembly1_G  TM=5.660E-01  e=7.300E-04  Homo sapiens
  4c9b-assembly1_A  TM=4.765E-01  e=7.479E-02  Homo sapiens
  7dtk-assembly1_A  TM=3.790E-01  e=4.798E-02  Caenorhabditis elegans
  8fkx-assembly1_NI  TM=3.996E-01  e=5.804E-02  Homo sapiens
  3fe2-assembly2_B  TM=3.630E-01  e=6.184E-02  Homo sapiens

Mean predicted aligned error: 4.03 Å

Solvent-accessible surface area (backbone atoms only — not comparable to full-atom values): 10095 Å² total; per-residue (Å²): 137,78,70,42,48,73,94,75,58,90,54,46,52,36,26,44,70,48,68,42,74,100,81,59,44,54,30,19,45,49,30,62,82,40,65,19,12,26,34,30,30,21,58,90,92,54,46,49,64,58,45,51,43,45,22,51,52,38,18,34,77,53,70,15,30,33,39,37,42,22,46,55,98,51,78,60,62,74,46,58,90,38,84,51,45,78,45,66,45,70,46,82,60,50,31,62,64,49,40,52,58,63,69,69,60,83,72,44,37,38,40,39,28,44,50,36,64,72,36,55,90,36,53,38,24,51,31,52,35,51,52,58,69,68,52,52,94,90,57,55,53,32,36,40,38,19,27,49,39,70,58,55,56,68,50,88,57,50,42,68,43,60,18,38,72,28,45,32,62,48,74,31,82,72,87,52,48,71,58,24,57,57,33,75,44,80,49,130

Foldseek 3Di:
DFFDFPVPDLALQWFFQAFDDPVRTTTTDRCVVLPQFEEEAEAPPLCLLVSLVRRVVSSVVSLAAEEEEALDDGPCVVCPPPPRDQYYHYRADALVVLLCSLVVDDAAYEYEYEQVLSVPPGNNQVNVQVSLVVQDPPGNHHYYYYHHQVSLLPDDDTPSVVNLVSLHYHYGPDDDQCSSSSSPDGDD